Protein AF-A0A6L3X555-F1 (afdb_monomer_lite)

Secondary structure (DSSP, 8-state):
-------EEEEEEES-EEE--S------TT-SS---HHHHHHHHTEEEEEEEEEEEEEE-TTS-EEEEEEEEEEEEE-SSEEEEEEEEEEEETTEEEEEEEEEEEEEEETTEEEEEEEEEEEEEEE-GGGS-HHHHHHH-EEEEEEEEEEEEEEETTEEEEEEEEEEEEEEEEE-SSSEEEEEEEEEEEEEEEETTEEEEEESS--EEETTEE-----EEEEEE--EE--STT-EEPPEEEEEESS--TTTTHHHHHHHHHHS--

Organism: NCBI:txid158836

Structure (mmCIF, N/CA/C/O backbone):
data_AF-A0A6L3X555-F1
#
_entry.id   AF-A0A6L3X555-F1
#
loop_
_atom_site.group_PDB
_atom_site.id
_atom_site.type_symbol
_atom_site.label_atom_id
_atom_site.label_alt_id
_atom_site.label_comp_id
_atom_site.label_asym_id
_atom_site.label_entity_id
_atom_site.label_seq_id
_atom_site.pdbx_PDB_ins_code
_atom_site.Cartn_x
_atom_site.Cartn_y
_atom_site.Cartn_z
_atom_site.occupancy
_atom_site.B_iso_or_equiv
_atom_site.auth_seq_id
_atom_site.auth_comp_id
_atom_site.auth_asym_id
_atom_site.auth_atom_id
_atom_site.pdbx_PDB_model_num
ATOM 1 N N . LEU A 1 1 ? 25.811 16.297 -34.472 1.00 40.88 1 LEU A N 1
ATOM 2 C CA . LEU A 1 1 ? 26.233 14.917 -34.141 1.00 40.88 1 LEU A CA 1
ATOM 3 C C . LEU A 1 1 ? 25.281 14.393 -33.077 1.00 40.88 1 LEU A C 1
ATOM 5 O O . LEU A 1 1 ? 25.299 14.907 -31.969 1.00 40.88 1 LEU A O 1
ATOM 9 N N . LEU A 1 2 ? 24.393 13.463 -33.428 1.00 43.03 2 LEU A N 1
ATOM 10 C CA . LEU A 1 2 ? 23.588 12.742 -32.437 1.00 43.03 2 LEU A CA 1
ATOM 11 C C . LEU A 1 2 ? 24.534 11.800 -31.674 1.00 43.03 2 LEU A C 1
ATOM 13 O O . LEU A 1 2 ? 25.281 11.074 -32.338 1.00 43.03 2 LEU A O 1
ATOM 17 N N . PRO A 1 3 ? 24.566 11.800 -30.331 1.00 49.94 3 PRO A N 1
ATOM 18 C CA . PRO A 1 3 ? 25.380 10.833 -29.614 1.00 49.94 3 PRO A CA 1
ATOM 19 C C . PRO A 1 3 ? 24.832 9.433 -29.912 1.00 49.94 3 PRO A C 1
ATOM 21 O O . PRO A 1 3 ? 23.657 9.155 -29.678 1.00 49.94 3 PRO A O 1
ATOM 24 N N . ARG A 1 4 ? 25.680 8.551 -30.458 1.00 58.59 4 ARG A N 1
ATOM 25 C CA . ARG A 1 4 ? 25.387 7.116 -30.549 1.00 58.59 4 ARG A CA 1
ATOM 26 C C . ARG A 1 4 ? 25.305 6.579 -29.125 1.00 58.59 4 ARG A C 1
ATOM 28 O O . ARG A 1 4 ? 26.327 6.288 -28.512 1.00 58.59 4 ARG A O 1
ATOM 35 N N . ARG A 1 5 ? 24.093 6.503 -28.588 1.00 60.25 5 ARG A N 1
ATOM 36 C CA . ARG A 1 5 ? 23.813 5.845 -27.318 1.00 60.25 5 ARG A CA 1
ATOM 37 C C . ARG A 1 5 ? 23.387 4.415 -27.627 1.00 60.25 5 ARG A C 1
ATOM 39 O O . ARG A 1 5 ? 22.481 4.211 -28.429 1.00 60.25 5 ARG A O 1
ATOM 46 N N . TRP A 1 6 ? 24.081 3.440 -27.051 1.00 66.06 6 TRP A N 1
ATOM 47 C CA . TRP A 1 6 ? 23.686 2.038 -27.147 1.00 66.06 6 TRP A CA 1
ATOM 48 C C . TRP A 1 6 ? 22.354 1.862 -26.415 1.00 66.06 6 TRP A C 1
ATOM 50 O O . TRP A 1 6 ? 22.271 2.180 -25.234 1.00 66.06 6 TRP A O 1
ATOM 60 N N . GLN A 1 7 ? 21.326 1.402 -27.124 1.00 67.56 7 GLN A N 1
ATOM 61 C CA . GLN A 1 7 ? 20.033 1.040 -26.548 1.00 67.56 7 GLN A CA 1
ATOM 62 C C . GLN A 1 7 ? 19.861 -0.465 -26.697 1.00 67.56 7 GLN A C 1
ATOM 64 O O . GLN A 1 7 ? 19.992 -0.992 -27.806 1.00 67.56 7 GLN A O 1
ATOM 69 N N . PHE A 1 8 ? 19.593 -1.149 -25.589 1.00 74.56 8 PHE A N 1
ATOM 70 C CA . PHE A 1 8 ? 19.280 -2.572 -25.616 1.00 74.56 8 PHE A CA 1
ATOM 71 C C . PHE A 1 8 ? 17.768 -2.740 -25.551 1.00 74.56 8 PHE A C 1
ATOM 73 O O . PHE A 1 8 ? 17.085 -2.059 -24.782 1.00 74.56 8 PHE A O 1
ATOM 80 N N . ARG A 1 9 ? 17.260 -3.643 -26.384 1.00 74.31 9 ARG A N 1
ATOM 81 C CA . ARG A 1 9 ? 15.848 -4.004 -26.417 1.00 74.31 9 ARG A CA 1
ATOM 82 C C . ARG A 1 9 ? 15.692 -5.360 -25.756 1.00 74.31 9 ARG A C 1
ATOM 84 O O . ARG A 1 9 ? 16.414 -6.289 -26.109 1.00 74.31 9 ARG A O 1
ATOM 91 N N . ASP A 1 10 ? 14.786 -5.421 -24.793 1.00 83.12 10 ASP A N 1
ATOM 92 C CA . ASP A 1 10 ? 14.309 -6.649 -24.167 1.00 83.12 10 ASP A CA 1
ATOM 93 C C . ASP A 1 10 ? 15.366 -7.513 -23.437 1.00 83.12 10 ASP A C 1
ATOM 95 O O . ASP A 1 10 ? 15.267 -8.740 -23.492 1.00 83.12 10 ASP A O 1
ATOM 99 N N . PRO A 1 11 ? 16.387 -6.960 -22.739 1.00 91.69 11 PRO A N 1
ATOM 100 C CA . PRO A 1 11 ? 17.211 -7.790 -21.872 1.00 91.69 11 PRO A CA 1
ATOM 101 C C . PRO A 1 11 ? 16.377 -8.401 -20.741 1.00 91.69 11 PRO A C 1
ATOM 103 O O . PRO A 1 11 ? 15.579 -7.727 -20.089 1.00 91.69 11 PRO A O 1
ATOM 106 N N . THR A 1 12 ? 16.630 -9.678 -20.466 1.00 93.56 12 THR A N 1
ATOM 107 C CA . THR A 1 12 ? 16.164 -10.347 -19.252 1.00 93.56 12 THR A CA 1
ATOM 108 C C . THR A 1 12 ? 17.331 -10.486 -18.285 1.00 93.56 12 THR A C 1
ATOM 110 O O . THR A 1 12 ? 18.338 -11.121 -18.604 1.00 93.56 12 THR A O 1
ATOM 113 N N . PHE A 1 13 ? 17.190 -9.917 -17.094 1.00 92.81 13 PHE A N 1
ATOM 114 C CA . PHE A 1 13 ? 18.150 -10.052 -16.009 1.00 92.81 13 PHE A CA 1
ATOM 115 C C . PHE A 1 13 ? 17.686 -11.156 -15.065 1.00 92.81 13 PHE A C 1
ATOM 117 O O . PHE A 1 13 ? 16.646 -11.042 -14.418 1.00 92.81 13 PHE A O 1
ATOM 124 N N . TRP A 1 14 ? 18.464 -12.231 -15.006 1.00 94.62 14 TRP A N 1
ATOM 125 C CA . TRP A 1 14 ? 18.261 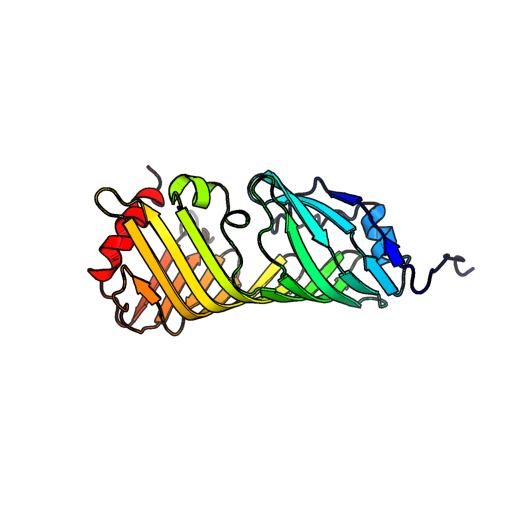-13.338 -14.078 1.00 94.62 14 TRP A CA 1
ATOM 126 C C . TRP A 1 14 ? 19.134 -13.141 -12.845 1.00 94.62 14 TRP A C 1
ATOM 128 O O . TRP A 1 14 ? 20.311 -12.814 -13.000 1.00 94.62 14 TRP A O 1
ATOM 138 N N . GLN A 1 15 ? 18.579 -13.363 -11.649 1.00 92.50 15 GLN A N 1
ATOM 139 C CA . GLN A 1 15 ? 19.341 -13.345 -10.390 1.00 92.50 15 GLN A CA 1
ATOM 140 C C . GLN A 1 15 ? 20.141 -12.052 -10.192 1.00 92.50 15 GLN A C 1
ATOM 142 O O . GLN A 1 15 ? 21.280 -12.044 -9.724 1.00 92.50 15 GLN A O 1
ATOM 147 N N . LEU A 1 16 ? 19.550 -10.928 -10.600 1.00 90.94 16 LEU A N 1
ATOM 148 C CA . LEU A 1 16 ? 20.147 -9.623 -10.386 1.00 90.94 16 LEU A CA 1
ATOM 149 C C . LEU A 1 16 ? 19.974 -9.242 -8.917 1.00 90.94 16 LEU A C 1
ATOM 151 O O . LEU A 1 16 ? 18.846 -9.088 -8.459 1.00 90.94 16 LEU A O 1
ATOM 155 N N . HIS A 1 17 ? 21.081 -9.022 -8.212 1.00 89.38 17 HIS A N 1
ATOM 156 C CA . HIS A 1 17 ? 21.068 -8.502 -6.847 1.00 89.38 17 HIS A CA 1
ATOM 157 C C . HIS A 1 17 ? 21.408 -7.012 -6.862 1.00 89.38 17 HIS A C 1
ATOM 159 O O . HIS A 1 17 ? 22.520 -6.606 -7.213 1.00 89.38 17 HIS A O 1
ATOM 165 N N . LEU A 1 18 ? 20.435 -6.186 -6.492 1.00 84.50 18 LEU A N 1
ATOM 166 C CA . LEU A 1 18 ? 20.587 -4.745 -6.347 1.00 84.50 18 LEU A CA 1
ATOM 167 C C . LEU A 1 18 ? 20.611 -4.387 -4.867 1.00 84.50 18 LEU A C 1
ATOM 169 O O . LEU A 1 18 ? 19.790 -4.863 -4.091 1.00 84.50 18 LEU A O 1
ATOM 173 N N . MET A 1 19 ? 21.521 -3.501 -4.472 1.00 80.69 19 MET A N 1
ATOM 174 C CA . MET A 1 19 ? 21.569 -2.979 -3.109 1.00 80.69 19 MET A CA 1
ATOM 175 C C . MET A 1 19 ? 21.480 -1.460 -3.138 1.00 80.69 19 MET A C 1
ATOM 177 O O . MET A 1 19 ? 22.269 -0.797 -3.812 1.00 80.69 19 MET A O 1
ATOM 181 N N . THR A 1 20 ? 20.544 -0.906 -2.373 1.00 72.44 20 THR A N 1
ATOM 182 C CA . THR A 1 20 ? 20.458 0.527 -2.101 1.00 72.44 20 THR A CA 1
ATOM 183 C C . THR A 1 20 ? 20.600 0.792 -0.607 1.00 72.44 20 THR A C 1
ATOM 185 O O . THR A 1 20 ? 20.034 0.098 0.238 1.00 72.44 20 THR A O 1
ATOM 188 N N . ASN A 1 21 ? 21.393 1.807 -0.273 1.00 67.69 21 ASN A N 1
ATOM 189 C CA . ASN A 1 21 ? 21.537 2.303 1.096 1.00 67.69 21 ASN A CA 1
ATOM 190 C C . ASN A 1 21 ? 20.708 3.570 1.333 1.00 67.69 21 ASN A C 1
ATOM 192 O O . ASN A 1 21 ? 20.734 4.107 2.437 1.00 67.69 21 ASN A O 1
ATOM 196 N N . THR A 1 22 ? 19.984 4.049 0.318 1.00 57.22 22 THR A N 1
ATOM 197 C CA . THR A 1 22 ? 19.101 5.207 0.434 1.00 57.22 22 THR A CA 1
ATOM 198 C C . THR A 1 22 ? 17.784 4.738 1.051 1.00 57.22 22 THR A C 1
ATOM 200 O O . THR A 1 22 ? 17.088 3.937 0.421 1.00 57.22 22 THR A O 1
ATOM 203 N N . PRO A 1 23 ? 17.417 5.189 2.266 1.00 50.97 23 PRO A N 1
ATOM 204 C CA . PRO A 1 23 ? 16.094 4.904 2.796 1.00 50.97 23 PRO A CA 1
ATOM 205 C C . PRO A 1 23 ? 15.043 5.578 1.905 1.00 50.97 23 PRO A C 1
ATOM 207 O O . PRO A 1 23 ? 15.271 6.687 1.417 1.00 50.97 23 PRO A O 1
ATOM 210 N N . LEU A 1 24 ? 13.888 4.937 1.705 1.00 50.38 24 LEU A N 1
ATOM 211 C CA . LEU A 1 24 ? 12.744 5.512 0.981 1.00 50.38 24 LEU A CA 1
ATOM 212 C C . LEU A 1 24 ? 12.122 6.655 1.806 1.00 50.38 24 LEU A C 1
ATOM 214 O O . LEU A 1 24 ? 11.054 6.512 2.389 1.00 50.38 24 LEU A O 1
ATOM 218 N N . ARG A 1 25 ? 12.819 7.786 1.925 1.00 40.91 25 ARG A N 1
ATOM 219 C CA . ARG A 1 25 ? 12.346 8.976 2.635 1.00 40.91 25 ARG A CA 1
ATOM 220 C C . ARG A 1 25 ? 11.570 9.874 1.678 1.00 40.91 25 ARG A C 1
ATOM 222 O O . ARG A 1 25 ? 12.146 10.505 0.802 1.00 40.91 25 ARG A O 1
ATOM 229 N N . SER A 1 26 ? 10.264 9.967 1.897 1.00 42.38 26 SER A N 1
ATOM 230 C CA . SER A 1 26 ? 9.442 11.079 1.419 1.00 42.38 26 SER A CA 1
ATOM 231 C C . SER A 1 26 ? 9.646 12.245 2.389 1.00 42.38 26 SER A C 1
ATOM 233 O O . SER A 1 26 ? 9.123 12.182 3.502 1.00 42.38 26 SER A O 1
ATOM 235 N N . GLY A 1 27 ? 10.400 13.285 2.015 1.00 38.66 27 GLY A N 1
ATOM 236 C CA . GLY A 1 27 ? 10.369 14.514 2.816 1.00 38.66 27 GLY A CA 1
ATOM 237 C C . GLY A 1 27 ? 11.515 15.518 2.741 1.00 38.66 27 GLY A C 1
ATOM 238 O O . GLY A 1 27 ? 11.427 16.481 3.489 1.00 38.66 27 GLY A O 1
ATOM 239 N N . ASP A 1 28 ? 12.540 15.367 1.895 1.00 34.5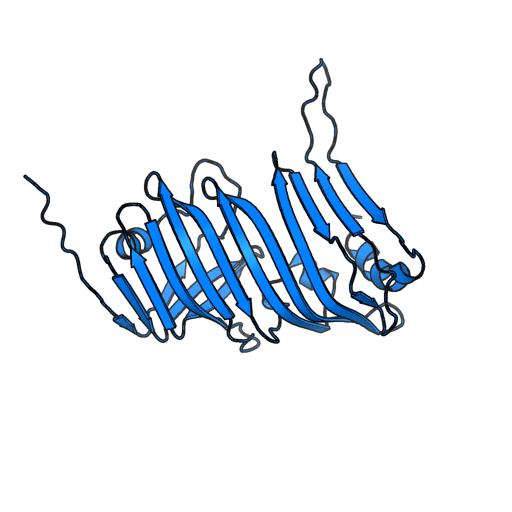3 28 ASP A N 1
ATOM 240 C CA . ASP A 1 28 ? 13.546 16.436 1.743 1.00 34.53 28 ASP A CA 1
ATOM 241 C C . ASP A 1 28 ? 13.579 16.959 0.303 1.00 34.53 28 ASP A C 1
ATOM 243 O O . ASP A 1 28 ? 13.935 16.262 -0.650 1.00 34.53 28 ASP A O 1
ATOM 247 N N . SER A 1 29 ? 13.112 18.194 0.152 1.00 41.88 29 SER A N 1
ATOM 248 C CA . SER A 1 29 ? 12.671 18.832 -1.089 1.00 41.88 29 SER A CA 1
ATOM 249 C C . SER A 1 29 ? 13.801 19.325 -1.999 1.00 41.88 29 SER A C 1
ATOM 251 O O . SER A 1 29 ? 13.638 20.344 -2.660 1.00 41.88 29 SER A O 1
ATOM 253 N N . ASP A 1 30 ? 14.933 18.624 -2.058 1.00 38.50 30 ASP A N 1
ATOM 254 C CA . ASP A 1 30 ? 15.993 18.970 -3.022 1.00 38.50 30 ASP A CA 1
ATOM 255 C C . ASP A 1 30 ? 16.807 17.776 -3.545 1.00 38.50 30 ASP A C 1
ATOM 257 O O . ASP A 1 30 ? 17.741 17.939 -4.330 1.00 38.50 30 ASP A O 1
ATOM 261 N N . ARG A 1 31 ? 16.455 16.544 -3.148 1.00 37.03 31 ARG A N 1
ATOM 262 C CA . ARG A 1 31 ? 17.037 15.313 -3.699 1.00 37.03 31 ARG A CA 1
ATOM 263 C C . ARG A 1 31 ? 15.966 14.233 -3.758 1.00 37.03 31 ARG A C 1
ATOM 265 O O . ARG A 1 31 ? 15.803 13.455 -2.821 1.00 37.03 31 ARG A O 1
ATOM 272 N N . GLY A 1 32 ? 15.224 14.181 -4.867 1.00 41.69 32 GLY A N 1
ATOM 273 C CA . GLY A 1 32 ? 14.473 12.968 -5.204 1.00 41.69 32 GLY A CA 1
ATOM 274 C C . GLY A 1 32 ? 15.409 11.758 -5.210 1.00 41.69 32 GLY A C 1
ATOM 275 O O . GLY A 1 32 ? 16.621 11.953 -5.290 1.00 41.69 32 GLY A O 1
ATOM 276 N N . LEU A 1 33 ? 14.848 10.544 -5.075 1.00 47.50 33 LEU A N 1
ATOM 277 C CA . LEU A 1 33 ? 15.565 9.255 -5.035 1.00 47.50 33 LEU A CA 1
ATOM 278 C C . LEU A 1 33 ? 16.926 9.363 -5.739 1.00 47.50 33 LEU A C 1
ATOM 280 O O . LEU A 1 33 ? 16.937 9.390 -6.967 1.00 47.50 33 LEU A O 1
ATOM 284 N N . GLU A 1 34 ? 18.038 9.505 -4.993 1.00 43.75 34 GLU A N 1
ATOM 285 C CA . GLU A 1 34 ? 19.353 9.692 -5.619 1.00 43.75 34 GLU A CA 1
ATOM 286 C C . GLU A 1 34 ? 19.577 8.518 -6.567 1.00 43.75 34 GLU A C 1
ATOM 288 O O . GLU A 1 34 ? 19.745 7.366 -6.150 1.00 43.75 34 GLU A O 1
ATOM 293 N N . THR A 1 35 ? 19.494 8.808 -7.864 1.00 47.81 35 THR A N 1
ATOM 294 C CA . THR A 1 35 ? 19.633 7.819 -8.913 1.00 47.81 35 THR A CA 1
ATOM 295 C C . THR A 1 35 ? 21.087 7.397 -8.891 1.00 47.81 35 THR A C 1
ATOM 297 O O . THR A 1 35 ? 21.970 8.062 -9.431 1.00 47.81 35 THR A O 1
ATOM 300 N N . SER A 1 36 ? 21.362 6.282 -8.222 1.00 53.44 36 SER A N 1
ATOM 301 C CA . SER A 1 36 ? 22.626 5.581 -8.392 1.00 53.44 36 SER A CA 1
ATOM 302 C C . SER A 1 36 ? 22.907 5.424 -9.897 1.00 53.44 36 SER A C 1
ATOM 304 O O . SER A 1 36 ? 21.979 5.352 -10.708 1.00 53.44 36 SER A O 1
ATOM 306 N N . ARG A 1 37 ? 24.177 5.308 -10.306 1.00 56.62 37 ARG A N 1
ATOM 307 C CA . ARG A 1 37 ? 24.530 5.024 -11.718 1.00 56.62 37 ARG A CA 1
ATOM 308 C C . ARG A 1 37 ? 23.787 3.800 -12.284 1.00 56.62 37 ARG A C 1
ATOM 310 O O . ARG A 1 37 ? 23.631 3.676 -13.494 1.00 56.62 37 ARG A O 1
ATOM 317 N N . ILE A 1 38 ? 23.339 2.910 -11.397 1.00 60.75 38 ILE A N 1
ATOM 318 C CA . ILE A 1 38 ? 22.527 1.733 -11.695 1.00 60.75 38 ILE A CA 1
ATOM 319 C C . ILE A 1 38 ? 21.086 2.136 -12.045 1.00 60.75 38 ILE A C 1
ATOM 321 O O . ILE A 1 38 ? 20.551 1.662 -13.041 1.00 60.75 38 ILE A O 1
ATOM 325 N N . SER A 1 39 ? 20.471 3.060 -11.308 1.00 63.94 39 SER A N 1
ATOM 326 C CA . SER A 1 39 ? 19.138 3.590 -11.624 1.00 63.94 39 SER A CA 1
ATOM 327 C C . SER A 1 39 ? 19.113 4.262 -13.003 1.00 63.94 39 SER A C 1
ATOM 329 O O . SER A 1 39 ? 18.233 3.978 -13.809 1.00 63.94 39 SER A O 1
ATOM 331 N N . ASP A 1 40 ? 20.121 5.079 -13.325 1.00 66.94 40 ASP A N 1
ATOM 332 C CA . ASP A 1 40 ? 20.237 5.710 -14.650 1.00 66.94 40 ASP A CA 1
ATOM 333 C C . ASP A 1 40 ? 20.419 4.692 -15.789 1.00 66.94 40 ASP A C 1
ATOM 335 O O . ASP A 1 40 ? 19.966 4.927 -16.913 1.00 66.94 40 ASP A O 1
ATOM 339 N N . LEU A 1 41 ? 21.069 3.554 -15.517 1.00 69.19 41 LEU A N 1
ATOM 340 C CA . LEU A 1 41 ? 21.186 2.449 -16.468 1.00 69.19 41 LEU A CA 1
ATOM 341 C C . LEU A 1 41 ? 19.799 1.857 -16.763 1.00 69.19 41 LEU A C 1
ATOM 343 O O . LEU A 1 41 ? 19.374 1.864 -17.918 1.00 69.19 41 LEU A O 1
ATOM 347 N N . PHE A 1 42 ? 19.073 1.416 -15.731 1.00 77.06 42 PHE A N 1
ATOM 348 C CA . PHE A 1 42 ? 17.773 0.758 -15.898 1.00 77.06 42 PHE A CA 1
ATOM 349 C C . PHE A 1 42 ? 16.682 1.679 -16.442 1.00 77.06 42 PHE A C 1
ATOM 351 O O . PHE A 1 42 ? 15.850 1.234 -17.226 1.00 77.06 42 PHE A O 1
ATOM 358 N N . LEU A 1 43 ? 16.693 2.961 -16.076 1.00 71.50 43 LEU A N 1
ATOM 359 C CA . LEU A 1 43 ? 15.665 3.909 -16.509 1.00 71.50 43 LEU A CA 1
ATOM 360 C C . LEU A 1 43 ? 15.909 4.471 -17.911 1.00 71.50 43 LEU A C 1
ATOM 362 O O . LEU A 1 43 ? 14.953 4.848 -18.584 1.00 71.50 43 LEU A O 1
ATOM 366 N N . ARG A 1 44 ? 17.171 4.560 -18.358 1.00 74.44 44 ARG A N 1
ATOM 367 C CA . ARG A 1 44 ? 17.509 5.326 -19.570 1.00 74.44 44 ARG A CA 1
ATOM 368 C C . ARG A 1 44 ? 18.237 4.546 -20.666 1.00 74.44 44 ARG A C 1
ATOM 370 O O . ARG A 1 44 ? 18.385 5.089 -21.760 1.00 74.44 44 ARG A O 1
ATOM 377 N N . GLN A 1 45 ? 18.776 3.355 -20.393 1.00 79.38 45 GLN A N 1
ATOM 378 C CA . GLN A 1 45 ? 19.522 2.562 -21.393 1.00 79.38 45 GLN A CA 1
ATOM 379 C C . GLN A 1 45 ? 18.719 1.384 -21.957 1.00 79.38 45 GLN A C 1
ATOM 381 O O . GLN A 1 45 ? 19.066 0.863 -23.020 1.00 79.38 45 GLN A O 1
ATOM 386 N N . PHE A 1 46 ? 17.658 0.976 -21.262 1.00 84.31 46 PHE A N 1
ATOM 387 C CA . PHE A 1 46 ? 16.773 -0.109 -21.673 1.00 84.31 46 PHE A CA 1
ATOM 388 C C . PHE A 1 46 ? 15.399 0.459 -21.992 1.00 84.31 46 PHE A C 1
ATOM 390 O O . PHE A 1 46 ? 14.809 1.106 -21.139 1.00 84.31 46 PHE A O 1
ATOM 397 N N . ASP A 1 47 ? 14.876 0.221 -23.192 1.00 87.56 47 ASP A N 1
ATOM 398 C CA . ASP A 1 47 ? 13.504 0.639 -23.528 1.00 87.56 47 ASP A CA 1
ATOM 399 C C . ASP A 1 47 ? 12.479 -0.287 -22.849 1.00 87.56 47 ASP A C 1
ATOM 401 O O . ASP A 1 47 ? 11.412 0.133 -22.420 1.00 87.56 47 ASP A O 1
ATOM 405 N N . HIS A 1 48 ? 12.822 -1.561 -22.715 1.00 92.00 48 HIS A N 1
ATOM 406 C CA . HIS A 1 48 ? 12.030 -2.590 -22.057 1.00 92.00 48 HIS A CA 1
ATOM 407 C C . HIS A 1 48 ? 12.991 -3.619 -21.471 1.00 92.00 48 HIS A C 1
ATOM 409 O O . HIS A 1 48 ? 14.009 -3.897 -22.101 1.00 92.00 48 HIS A O 1
ATOM 415 N N . PHE A 1 49 ? 12.706 -4.153 -20.287 1.00 93.00 49 PHE A N 1
ATOM 416 C CA . PHE A 1 49 ? 13.494 -5.226 -19.686 1.00 93.00 49 PHE A CA 1
ATOM 417 C C . PHE A 1 49 ? 12.657 -6.073 -18.733 1.00 93.00 49 PHE A C 1
ATOM 419 O O . PHE A 1 49 ? 11.683 -5.602 -18.148 1.00 93.00 49 PHE A O 1
ATOM 426 N N . ASP A 1 50 ? 13.102 -7.308 -18.533 1.00 94.50 50 ASP A N 1
ATOM 427 C CA . ASP A 1 50 ? 12.523 -8.230 -17.564 1.00 94.50 50 ASP A CA 1
ATOM 428 C C . ASP A 1 50 ? 13.512 -8.509 -16.432 1.00 94.50 50 ASP A C 1
ATOM 430 O O . ASP A 1 50 ? 14.710 -8.683 -16.659 1.00 94.50 50 ASP A O 1
ATOM 434 N N . LEU A 1 51 ? 13.000 -8.604 -15.210 1.00 94.25 51 LEU A N 1
ATOM 435 C CA . LEU A 1 51 ? 13.693 -9.145 -14.047 1.00 94.25 51 LEU A CA 1
ATOM 436 C C . LEU A 1 51 ? 13.093 -10.510 -13.719 1.00 94.25 51 LEU A C 1
ATOM 438 O O . LEU A 1 51 ? 11.869 -10.657 -13.658 1.00 94.25 51 LEU A O 1
ATOM 442 N N . ARG A 1 52 ? 13.952 -11.504 -13.508 1.00 95.19 52 ARG A N 1
ATOM 443 C CA . ARG A 1 52 ? 13.575 -12.868 -13.126 1.00 95.19 52 ARG A CA 1
ATOM 444 C C . ARG A 1 52 ? 14.420 -13.321 -11.952 1.00 95.19 52 ARG A C 1
ATOM 446 O O . ARG A 1 52 ? 15.635 -13.107 -11.969 1.00 95.19 52 ARG A O 1
ATOM 453 N N . ASP A 1 53 ? 13.779 -13.903 -10.944 1.00 92.25 53 ASP A N 1
ATOM 454 C CA . ASP A 1 53 ? 14.431 -14.402 -9.724 1.00 92.25 53 ASP A CA 1
ATOM 455 C C . ASP A 1 53 ? 15.460 -13.411 -9.153 1.00 92.25 53 ASP A C 1
ATOM 457 O O . ASP A 1 53 ? 16.555 -13.786 -8.748 1.00 92.25 53 ASP A O 1
ATOM 461 N N . SER A 1 54 ? 15.136 -12.120 -9.227 1.00 92.19 54 SER A N 1
ATOM 462 C CA . SER A 1 54 ? 16.017 -11.010 -8.861 1.00 92.19 54 SER A CA 1
ATOM 463 C C . SER A 1 54 ? 15.714 -10.535 -7.446 1.00 92.19 54 SER A C 1
ATOM 465 O O . SER A 1 54 ? 14.699 -10.905 -6.859 1.00 92.19 54 SER A O 1
ATOM 467 N N . GLU A 1 55 ? 16.566 -9.682 -6.897 1.00 90.69 55 GLU A N 1
ATOM 468 C CA . GLU A 1 55 ? 16.434 -9.212 -5.526 1.00 90.69 55 GLU A CA 1
ATOM 469 C C . GLU A 1 55 ? 16.865 -7.752 -5.388 1.00 90.69 55 GLU A C 1
ATOM 471 O O . GLU A 1 55 ? 17.863 -7.316 -5.967 1.00 90.69 55 GLU A O 1
ATOM 476 N N . VAL A 1 56 ? 16.115 -6.992 -4.593 1.00 86.56 56 VAL A N 1
ATOM 477 C CA . VAL A 1 56 ? 16.462 -5.622 -4.214 1.00 86.56 56 VAL A CA 1
ATOM 478 C C . VAL A 1 56 ? 16.562 -5.532 -2.699 1.00 86.56 56 VAL A C 1
ATOM 480 O O . VAL A 1 56 ? 15.566 -5.649 -1.991 1.00 86.56 56 VAL A O 1
ATOM 483 N N . SER A 1 57 ? 17.759 -5.251 -2.203 1.00 83.50 57 SER A N 1
ATOM 484 C CA . SER A 1 57 ? 18.025 -5.003 -0.792 1.00 83.50 57 SER A CA 1
ATOM 485 C C . SER A 1 57 ? 18.010 -3.499 -0.510 1.00 83.50 57 SER A C 1
ATOM 487 O O . SER A 1 57 ? 18.729 -2.732 -1.158 1.00 83.50 57 SER A O 1
ATOM 489 N N . PHE A 1 58 ? 17.198 -3.053 0.446 1.00 77.50 58 PHE A N 1
ATOM 490 C CA . PHE A 1 58 ? 17.024 -1.636 0.782 1.00 77.50 58 PHE A CA 1
ATOM 491 C C . PHE A 1 58 ? 16.925 -1.412 2.293 1.00 77.50 58 PHE A C 1
ATOM 493 O O . PHE A 1 58 ? 16.697 -2.340 3.069 1.00 77.50 58 PHE A O 1
ATOM 500 N N . ILE A 1 59 ? 17.128 -0.166 2.725 1.00 70.06 59 ILE A N 1
ATOM 501 C CA . ILE A 1 59 ? 16.875 0.244 4.109 1.00 70.06 59 ILE A CA 1
ATOM 502 C C . ILE A 1 59 ? 15.418 0.697 4.221 1.00 70.06 59 ILE A C 1
ATOM 504 O O . ILE A 1 59 ? 14.987 1.632 3.545 1.00 70.06 59 ILE A O 1
ATOM 508 N N . THR A 1 60 ? 14.656 0.011 5.065 1.00 65.62 60 THR A N 1
ATOM 509 C CA . THR A 1 60 ? 13.256 0.338 5.375 1.00 65.62 60 THR A CA 1
ATOM 510 C C . THR A 1 60 ? 13.143 1.659 6.146 1.00 65.62 60 THR A C 1
ATOM 512 O O . THR A 1 60 ? 14.133 2.192 6.649 1.00 65.62 60 THR A O 1
ATOM 515 N N . LEU A 1 61 ? 11.922 2.194 6.290 1.00 55.44 61 LEU A N 1
ATOM 516 C CA . LEU A 1 61 ? 11.667 3.384 7.121 1.00 55.44 61 LEU A CA 1
ATOM 517 C C . LEU A 1 61 ? 12.057 3.186 8.594 1.00 55.44 61 LEU A C 1
ATOM 519 O O . LEU A 1 61 ? 12.326 4.165 9.284 1.00 55.44 61 LEU A O 1
ATOM 523 N N . SER A 1 62 ? 12.112 1.937 9.063 1.00 59.03 62 SER A N 1
ATOM 524 C CA . SER A 1 62 ? 12.603 1.580 10.395 1.00 59.03 62 SER A CA 1
ATOM 525 C C . SER A 1 62 ? 14.127 1.457 10.487 1.00 59.03 62 SER A C 1
ATOM 527 O O . SER A 1 62 ? 14.646 1.133 11.543 1.00 59.03 62 SER A O 1
ATOM 529 N N . GLY A 1 63 ? 14.878 1.674 9.404 1.00 65.12 63 GLY A N 1
ATOM 530 C CA . GLY A 1 63 ? 16.339 1.542 9.410 1.00 65.12 63 GLY A CA 1
ATOM 531 C C . GLY A 1 63 ? 16.849 0.100 9.302 1.00 65.12 63 GLY A C 1
ATOM 532 O O . GLY A 1 63 ? 18.053 -0.109 9.156 1.00 65.12 63 GLY A O 1
ATOM 533 N N . GLN A 1 64 ? 15.960 -0.897 9.304 1.00 69.06 64 GLN A N 1
ATOM 534 C CA . GLN A 1 64 ? 16.326 -2.295 9.091 1.00 69.06 64 GLN A CA 1
ATOM 535 C C . GLN A 1 64 ? 16.554 -2.583 7.606 1.00 69.06 64 GLN A C 1
ATOM 537 O O . GLN A 1 64 ? 15.868 -2.036 6.735 1.00 69.06 64 GLN A O 1
ATOM 542 N N . ARG A 1 65 ? 17.508 -3.474 7.319 1.00 76.88 65 ARG A N 1
ATOM 543 C CA . ARG A 1 65 ? 17.708 -4.018 5.974 1.00 76.88 65 ARG A CA 1
ATOM 544 C C . ARG A 1 65 ? 16.548 -4.954 5.643 1.00 76.88 65 ARG A C 1
ATOM 546 O O . ARG A 1 65 ? 16.262 -5.857 6.423 1.00 76.88 65 ARG A O 1
ATOM 553 N N . ALA A 1 66 ? 15.923 -4.747 4.492 1.00 75.50 66 ALA A N 1
ATOM 554 C CA . ALA A 1 66 ? 14.926 -5.652 3.947 1.00 75.50 66 ALA A CA 1
ATOM 555 C C . ALA A 1 66 ? 15.295 -6.068 2.526 1.00 75.50 66 ALA A C 1
ATOM 557 O O . ALA A 1 66 ? 15.917 -5.301 1.788 1.00 75.50 66 ALA A O 1
ATOM 558 N N . GLU A 1 67 ? 14.888 -7.278 2.161 1.00 83.12 67 GLU A N 1
ATOM 559 C CA . GLU A 1 67 ? 15.148 -7.886 0.863 1.00 83.12 67 GLU A CA 1
ATOM 560 C C . GLU A 1 67 ? 13.823 -8.121 0.139 1.00 83.12 67 GLU A C 1
ATOM 562 O O . GLU A 1 67 ? 12.952 -8.873 0.583 1.00 83.12 67 GLU A O 1
ATOM 567 N N . LEU A 1 68 ? 13.651 -7.441 -0.989 1.00 85.19 68 LEU A N 1
ATOM 568 C CA . LEU A 1 68 ? 12.522 -7.633 -1.881 1.00 85.19 68 LEU A CA 1
ATOM 569 C C . LEU A 1 68 ? 12.924 -8.623 -2.968 1.00 85.19 68 LEU A C 1
ATOM 571 O O . LEU A 1 68 ? 13.638 -8.267 -3.906 1.00 85.19 68 LEU A O 1
ATOM 575 N N . ALA A 1 69 ? 12.437 -9.851 -2.861 1.00 89.06 69 ALA A N 1
ATOM 576 C CA . ALA A 1 69 ? 12.516 -10.815 -3.940 1.00 89.06 69 ALA A CA 1
ATOM 577 C C . ALA A 1 69 ? 11.562 -10.403 -5.069 1.00 89.06 69 ALA A C 1
ATOM 579 O O . ALA A 1 69 ? 10.412 -10.022 -4.844 1.00 89.06 69 ALA A O 1
ATOM 580 N N . ILE A 1 70 ? 12.041 -10.517 -6.300 1.00 92.00 70 ILE A N 1
ATOM 581 C CA . ILE A 1 70 ? 11.326 -10.201 -7.531 1.00 92.00 70 ILE A CA 1
ATOM 582 C C . ILE A 1 70 ? 11.314 -11.474 -8.383 1.00 92.00 70 ILE A C 1
ATOM 584 O O . ILE A 1 70 ? 12.205 -11.662 -9.218 1.00 92.00 70 ILE A O 1
ATOM 588 N N . PRO A 1 71 ? 10.326 -12.371 -8.186 1.00 92.00 71 PRO A N 1
ATOM 589 C CA . PRO A 1 71 ? 10.194 -13.573 -9.008 1.00 92.00 71 PRO A CA 1
ATOM 590 C C . PRO A 1 71 ? 10.073 -13.235 -10.497 1.00 92.00 71 PRO A C 1
ATOM 592 O O . PRO A 1 71 ? 10.734 -13.829 -11.349 1.00 92.00 71 PRO A O 1
ATOM 595 N N . GLN A 1 72 ? 9.244 -12.238 -10.812 1.00 95.00 72 GLN A N 1
ATOM 596 C CA . GLN A 1 72 ? 9.063 -11.750 -12.169 1.00 95.00 72 GLN A CA 1
ATOM 597 C C . GLN A 1 72 ? 8.599 -10.300 -12.151 1.00 95.00 72 GLN A C 1
ATOM 599 O O . GLN A 1 72 ? 7.586 -9.984 -11.533 1.00 95.00 72 GLN A O 1
ATOM 604 N N . LEU A 1 73 ? 9.276 -9.440 -12.903 1.00 95.94 73 LEU A N 1
ATOM 605 C CA . LEU A 1 73 ? 8.824 -8.079 -13.155 1.00 95.94 73 LEU A CA 1
ATOM 606 C C . LEU A 1 73 ? 9.191 -7.668 -14.571 1.00 95.94 73 LEU A C 1
ATOM 608 O O . LEU A 1 73 ? 10.328 -7.847 -14.994 1.00 95.94 73 LEU A O 1
ATOM 612 N N . THR A 1 74 ? 8.231 -7.092 -15.277 1.00 95.88 74 THR A N 1
ATOM 613 C CA . THR A 1 74 ? 8.429 -6.512 -16.599 1.00 95.88 74 THR A CA 1
ATOM 614 C C . THR A 1 74 ? 8.394 -5.004 -16.474 1.00 95.88 74 THR A C 1
ATOM 616 O O . THR A 1 74 ? 7.489 -4.445 -15.851 1.00 95.88 74 THR A O 1
ATOM 619 N N . TRP A 1 75 ? 9.373 -4.341 -17.075 1.00 94.38 75 TRP A N 1
ATOM 620 C CA . TRP A 1 75 ? 9.519 -2.898 -17.049 1.00 94.38 75 TRP A CA 1
ATOM 621 C C . TRP A 1 75 ? 9.567 -2.337 -18.468 1.00 94.38 75 TRP A C 1
ATOM 623 O O . TRP A 1 75 ? 10.250 -2.859 -19.345 1.00 94.38 75 TRP A O 1
ATOM 633 N N . LEU A 1 76 ? 8.863 -1.231 -18.688 1.00 93.25 76 LEU A N 1
ATOM 634 C CA . LEU A 1 76 ? 8.740 -0.543 -19.963 1.00 93.25 76 LEU A CA 1
ATOM 635 C C . LEU A 1 76 ? 9.015 0.953 -19.785 1.00 93.25 76 LEU A C 1
ATOM 637 O O . LEU A 1 76 ? 8.220 1.684 -19.187 1.00 93.25 76 LEU A O 1
ATOM 641 N N . ASN A 1 77 ? 10.124 1.407 -20.357 1.00 89.69 77 ASN A N 1
ATOM 642 C CA . ASN A 1 77 ? 10.544 2.798 -20.420 1.00 89.69 77 ASN A CA 1
ATOM 643 C C . ASN A 1 77 ? 10.062 3.454 -21.720 1.00 89.69 77 ASN A C 1
ATOM 645 O O . ASN A 1 77 ? 10.355 3.018 -22.830 1.00 89.69 77 ASN A O 1
ATOM 649 N N . GLY A 1 78 ? 9.318 4.543 -21.575 1.00 87.69 78 GLY A N 1
ATOM 650 C CA . GLY A 1 78 ? 9.077 5.536 -22.613 1.00 87.69 78 GLY A CA 1
ATOM 651 C C . GLY A 1 78 ? 10.014 6.734 -22.454 1.00 87.69 78 GLY A C 1
ATOM 652 O O . GLY A 1 78 ? 10.974 6.699 -21.692 1.00 87.69 78 GLY A O 1
ATOM 653 N N . LYS A 1 79 ? 9.716 7.825 -23.168 1.00 84.88 79 LYS A N 1
ATOM 654 C CA . LYS A 1 79 ? 10.510 9.063 -23.099 1.00 84.88 79 LYS A CA 1
ATOM 655 C C . LYS A 1 79 ? 10.481 9.703 -21.704 1.00 84.88 79 LYS A C 1
ATOM 657 O O . LYS A 1 79 ? 11.515 10.145 -21.223 1.00 84.88 79 LYS A O 1
ATOM 662 N N . ASP A 1 80 ? 9.291 9.787 -21.128 1.00 87.75 80 ASP A N 1
ATOM 663 C CA . ASP A 1 80 ? 8.957 10.456 -19.865 1.00 87.75 80 ASP A CA 1
ATOM 664 C C . ASP A 1 80 ? 7.959 9.628 -19.039 1.00 87.75 80 ASP A C 1
ATOM 666 O O . ASP A 1 80 ? 7.385 10.119 -18.074 1.00 87.75 80 ASP A O 1
ATOM 670 N N . ARG A 1 81 ? 7.688 8.383 -19.448 1.00 92.00 81 ARG A N 1
ATOM 671 C CA . ARG A 1 81 ? 6.686 7.500 -18.844 1.00 92.00 81 ARG A CA 1
ATOM 672 C C . ARG A 1 81 ? 7.275 6.117 -18.647 1.00 92.00 81 ARG A C 1
ATOM 674 O O . ARG A 1 81 ? 7.707 5.491 -19.606 1.00 92.00 81 ARG A O 1
ATOM 681 N N . HIS A 1 82 ? 7.202 5.615 -17.432 1.00 91.25 82 HIS A N 1
ATOM 682 C CA . HIS A 1 82 ? 7.803 4.372 -16.989 1.00 91.25 82 HIS A CA 1
ATOM 683 C C . HIS A 1 82 ? 6.713 3.501 -16.386 1.00 91.25 82 HIS A C 1
ATOM 685 O O . HIS A 1 82 ? 5.984 3.920 -15.488 1.00 91.25 82 HIS A O 1
ATOM 691 N N . ARG A 1 83 ? 6.574 2.288 -16.909 1.00 94.75 83 ARG A N 1
ATOM 692 C CA . ARG A 1 83 ? 5.567 1.334 -16.456 1.00 94.75 83 ARG A CA 1
ATOM 693 C C . ARG A 1 83 ? 6.240 0.056 -16.022 1.00 94.75 83 ARG A C 1
ATOM 695 O O . ARG A 1 83 ? 7.184 -0.379 -16.668 1.00 94.75 83 ARG A O 1
ATOM 702 N N . ALA A 1 84 ? 5.718 -0.559 -14.978 1.00 94.75 84 ALA A N 1
ATOM 703 C CA . ALA A 1 84 ? 6.098 -1.912 -14.625 1.00 94.75 84 ALA A CA 1
ATOM 704 C C . ALA A 1 84 ? 4.911 -2.691 -14.093 1.00 94.75 84 ALA A C 1
ATOM 706 O O . ALA A 1 84 ? 3.973 -2.123 -13.533 1.00 94.75 84 ALA A O 1
ATOM 707 N N . GLU A 1 85 ? 4.977 -3.998 -14.286 1.00 97.44 85 GLU A N 1
ATOM 708 C CA . GLU A 1 85 ? 4.017 -4.965 -13.787 1.00 97.44 85 GLU A CA 1
ATOM 709 C C . GLU A 1 85 ? 4.765 -6.229 -13.385 1.00 97.44 85 GLU A C 1
ATOM 711 O O . GLU A 1 85 ? 5.671 -6.678 -14.089 1.00 97.44 85 GLU A O 1
ATOM 716 N N . GLY A 1 86 ? 4.405 -6.806 -12.245 1.00 95.31 86 GLY A N 1
ATOM 717 C CA . GLY A 1 86 ? 5.070 -8.008 -11.785 1.00 95.31 86 GLY A CA 1
ATOM 718 C C . GLY A 1 86 ? 4.606 -8.496 -10.432 1.00 95.31 86 GLY A C 1
ATOM 719 O O . GLY A 1 86 ? 3.601 -8.051 -9.877 1.00 95.31 86 GLY A O 1
ATOM 720 N N . GLN A 1 87 ? 5.386 -9.429 -9.914 1.00 92.75 87 GLN A N 1
ATOM 721 C CA . GLN A 1 87 ? 5.250 -10.010 -8.597 1.00 92.75 87 GLN A CA 1
ATOM 722 C C . GLN A 1 87 ? 6.479 -9.663 -7.771 1.00 92.75 87 GLN A C 1
ATOM 724 O O . GLN A 1 87 ? 7.608 -9.689 -8.265 1.00 92.75 87 GLN A O 1
ATOM 729 N N . VAL A 1 88 ? 6.248 -9.377 -6.500 1.00 88.56 88 VAL A N 1
ATOM 730 C CA . VAL A 1 88 ? 7.292 -9.151 -5.509 1.00 88.56 88 VAL A CA 1
ATOM 731 C C . VAL A 1 88 ? 6.948 -9.917 -4.239 1.00 88.56 88 VAL A C 1
ATOM 733 O O . VAL A 1 88 ? 5.782 -10.165 -3.947 1.00 88.56 88 VAL A O 1
ATOM 736 N N . ASN A 1 89 ? 7.952 -10.307 -3.474 1.00 82.00 89 ASN A N 1
ATOM 737 C CA . ASN A 1 89 ? 7.784 -10.948 -2.178 1.00 82.00 89 ASN A CA 1
ATOM 738 C C . ASN A 1 89 ? 8.822 -10.352 -1.236 1.00 82.00 89 ASN A C 1
ATOM 740 O O . ASN A 1 89 ? 9.982 -10.203 -1.614 1.00 82.00 89 ASN A O 1
ATOM 744 N N . LEU A 1 90 ? 8.420 -9.998 -0.023 1.00 72.75 90 LEU A N 1
ATOM 745 C CA . LEU A 1 90 ? 9.394 -9.620 0.988 1.00 72.75 90 LEU A CA 1
ATOM 746 C C . LEU A 1 90 ? 9.904 -10.881 1.655 1.00 72.75 90 LEU A C 1
ATOM 748 O O . LEU A 1 90 ? 9.157 -11.602 2.321 1.00 72.75 90 LEU A O 1
ATOM 752 N N . SER A 1 91 ? 11.191 -11.114 1.471 1.00 61.56 91 SER A N 1
ATOM 753 C CA . SER A 1 91 ? 11.931 -12.094 2.237 1.00 61.56 91 SER A CA 1
ATOM 754 C C . SER A 1 91 ? 12.494 -11.359 3.449 1.00 61.56 91 SER A C 1
ATOM 756 O O . SER A 1 91 ? 13.228 -10.382 3.313 1.00 61.56 91 SER A O 1
ATOM 758 N N . SER A 1 92 ? 12.117 -11.783 4.652 1.00 57.06 92 SER A N 1
ATOM 759 C CA . SER A 1 92 ? 12.837 -11.394 5.865 1.00 57.06 92 SER A CA 1
ATOM 760 C C . SER A 1 92 ? 13.598 -12.601 6.396 1.00 57.06 92 SER A C 1
ATOM 762 O O . SER A 1 92 ? 13.296 -13.746 6.055 1.00 57.06 92 SER A O 1
ATOM 764 N N . LEU A 1 93 ? 14.524 -12.350 7.322 1.00 42.38 93 LEU A N 1
ATOM 765 C CA . LEU A 1 93 ? 15.226 -13.379 8.094 1.00 42.38 93 LEU A CA 1
ATOM 766 C C . LEU A 1 93 ? 14.260 -14.380 8.764 1.00 42.38 93 LEU A C 1
ATOM 768 O O . LEU A 1 93 ? 14.651 -15.505 9.060 1.00 42.38 93 LEU A O 1
ATOM 772 N N . ASN A 1 94 ? 12.995 -13.986 8.966 1.00 47.12 94 ASN A N 1
ATOM 773 C CA . ASN A 1 94 ? 11.961 -14.768 9.643 1.00 47.12 94 ASN A CA 1
ATOM 774 C C . ASN A 1 94 ? 10.973 -15.494 8.702 1.00 47.12 94 ASN A C 1
ATOM 776 O O . ASN A 1 94 ? 10.004 -16.073 9.195 1.00 47.12 94 ASN A O 1
ATOM 780 N N . GLY A 1 95 ? 11.187 -15.488 7.379 1.00 54.41 95 GLY A N 1
ATOM 781 C CA . GLY A 1 95 ? 10.400 -16.281 6.423 1.00 54.41 95 GLY A CA 1
ATOM 782 C C . GLY A 1 95 ? 9.897 -15.522 5.191 1.00 54.41 95 GLY A C 1
ATOM 783 O O . GLY A 1 95 ? 10.215 -14.356 4.966 1.00 54.41 95 GLY A O 1
ATOM 784 N N . GLN A 1 96 ? 9.111 -16.224 4.368 1.00 58.50 96 GLN A N 1
ATOM 785 C CA . GLN A 1 96 ? 8.410 -15.651 3.215 1.00 58.50 96 GLN A CA 1
ATOM 786 C C . GLN A 1 96 ? 7.094 -15.017 3.679 1.00 58.50 96 GLN A C 1
ATOM 788 O O . GLN A 1 96 ? 6.276 -15.687 4.310 1.00 58.50 96 GLN A O 1
ATOM 793 N N . HIS A 1 97 ? 6.876 -13.745 3.345 1.00 69.38 97 HIS A N 1
ATOM 794 C CA . HIS A 1 97 ? 5.720 -12.978 3.831 1.00 69.38 97 HIS A CA 1
ATOM 795 C C . HIS A 1 97 ? 4.543 -12.915 2.846 1.00 69.38 97 HIS A C 1
ATOM 797 O O . HIS A 1 97 ? 3.512 -12.323 3.159 1.00 69.38 97 HIS A O 1
ATOM 803 N N . GLY A 1 98 ? 4.676 -13.608 1.712 1.00 73.00 98 GLY A N 1
ATOM 804 C CA . GLY A 1 98 ? 3.645 -13.811 0.698 1.00 73.00 98 GLY A CA 1
ATOM 805 C C . GLY A 1 98 ? 3.890 -12.987 -0.567 1.00 73.00 98 GLY A C 1
ATOM 806 O O . GLY A 1 98 ? 4.575 -11.965 -0.554 1.00 73.00 98 GLY A O 1
ATOM 807 N N . VAL A 1 99 ? 3.366 -13.477 -1.692 1.00 82.88 99 VAL A N 1
ATOM 808 C CA . VAL A 1 99 ? 3.554 -12.847 -3.004 1.00 82.88 99 VAL A CA 1
ATOM 809 C C . VAL A 1 99 ? 2.552 -11.712 -3.180 1.00 82.88 99 VAL A C 1
ATOM 811 O O . VAL A 1 99 ? 1.354 -11.882 -2.964 1.00 82.88 99 VAL A O 1
ATOM 814 N N . MET A 1 100 ? 3.048 -10.565 -3.624 1.00 89.31 100 MET A N 1
ATOM 815 C CA . MET A 1 100 ? 2.264 -9.380 -3.932 1.00 89.31 100 MET A CA 1
ATOM 816 C C . MET A 1 100 ? 2.368 -9.075 -5.421 1.00 89.31 100 MET A C 1
ATOM 818 O O . MET A 1 100 ? 3.445 -9.151 -6.010 1.00 89.31 100 MET A O 1
ATOM 822 N N . GLN A 1 101 ? 1.252 -8.698 -6.026 1.00 94.31 101 GLN A N 1
ATOM 823 C CA . GLN A 1 101 ? 1.214 -8.168 -7.381 1.00 94.31 101 GLN A CA 1
ATOM 824 C C . GLN A 1 101 ? 1.415 -6.659 -7.325 1.00 94.31 101 GLN A C 1
ATOM 826 O O . GLN A 1 101 ? 0.803 -5.981 -6.501 1.00 94.31 101 GLN A O 1
ATOM 831 N N . VAL A 1 102 ? 2.255 -6.133 -8.210 1.00 94.50 102 VAL A N 1
ATOM 832 C CA . VAL A 1 102 ? 2.536 -4.702 -8.306 1.00 94.50 102 VAL A CA 1
ATOM 833 C C . VAL A 1 102 ? 2.347 -4.225 -9.736 1.00 94.50 102 VAL A C 1
ATOM 835 O O . VAL A 1 102 ? 2.726 -4.900 -10.695 1.00 94.50 102 VAL A O 1
ATOM 838 N N . ARG A 1 103 ? 1.771 -3.034 -9.875 1.00 97.00 103 ARG A N 1
ATOM 839 C CA . ARG A 1 103 ? 1.728 -2.274 -11.122 1.00 97.00 103 ARG A CA 1
ATOM 840 C C . ARG A 1 103 ? 2.115 -0.840 -10.840 1.00 97.00 103 ARG A C 1
ATOM 842 O O . ARG A 1 103 ? 1.732 -0.272 -9.824 1.00 97.00 103 ARG A O 1
ATOM 849 N N . MET A 1 104 ? 2.828 -0.226 -11.762 1.00 95.00 104 MET A N 1
ATOM 850 C CA . MET A 1 104 ? 3.176 1.183 -11.674 1.00 95.00 104 MET A CA 1
ATOM 851 C C . MET A 1 104 ? 3.092 1.842 -13.043 1.00 95.00 104 MET A C 1
ATOM 853 O O . MET A 1 104 ? 3.393 1.234 -14.070 1.00 95.00 104 MET A O 1
ATOM 857 N N . ASP A 1 105 ? 2.676 3.100 -13.032 1.00 95.62 105 ASP A N 1
ATOM 858 C CA . ASP A 1 105 ? 2.662 3.995 -14.179 1.00 95.62 105 ASP A CA 1
ATOM 859 C C . ASP A 1 105 ? 3.102 5.368 -13.684 1.00 95.62 105 ASP A C 1
ATOM 861 O O . ASP A 1 105 ? 2.322 6.122 -13.092 1.00 95.62 105 ASP A O 1
ATOM 865 N N . LEU A 1 106 ? 4.393 5.627 -13.852 1.00 92.12 106 LEU A N 1
ATOM 866 C CA . LEU A 1 106 ? 5.087 6.799 -13.349 1.00 92.12 106 LEU A CA 1
ATOM 867 C C . LEU A 1 106 ? 5.593 7.635 -14.514 1.00 92.12 106 LEU A C 1
ATOM 869 O O . LEU A 1 106 ? 5.844 7.134 -15.607 1.00 92.12 106 LEU A O 1
ATOM 873 N N . ARG A 1 107 ? 5.755 8.924 -14.271 1.00 89.88 107 ARG A N 1
ATOM 874 C CA . ARG A 1 107 ? 6.378 9.872 -15.174 1.00 89.88 107 ARG A CA 1
ATOM 875 C C . ARG A 1 107 ? 7.666 10.393 -14.573 1.00 89.88 107 ARG A C 1
ATOM 877 O O . ARG A 1 107 ? 7.817 10.427 -13.351 1.00 89.88 107 ARG A O 1
ATOM 884 N N . ASP A 1 108 ? 8.575 10.736 -15.467 1.00 81.00 108 ASP A N 1
ATOM 885 C CA . ASP A 1 108 ? 9.847 11.363 -15.156 1.00 81.00 108 ASP A CA 1
ATOM 886 C C . ASP A 1 108 ? 9.787 12.842 -15.551 1.00 81.00 108 ASP A C 1
ATOM 888 O O . ASP A 1 108 ? 9.664 13.154 -16.739 1.00 81.00 108 ASP A O 1
ATOM 892 N N . ASP A 1 109 ? 9.937 13.734 -14.566 1.00 74.62 109 ASP A N 1
ATOM 893 C CA . ASP A 1 109 ? 10.405 15.094 -14.822 1.00 74.62 109 ASP A CA 1
ATOM 894 C C . ASP A 1 109 ? 11.805 15.288 -14.223 1.00 74.62 109 ASP A C 1
ATOM 896 O O . ASP A 1 109 ? 12.044 15.063 -13.035 1.00 74.62 109 ASP A O 1
ATOM 900 N N . ASN A 1 110 ? 12.728 15.797 -15.044 1.00 65.31 110 ASN A N 1
ATOM 901 C CA . ASN A 1 110 ? 14.112 16.122 -14.673 1.00 65.31 110 ASN A CA 1
ATOM 902 C C . ASN A 1 110 ? 14.990 14.936 -14.223 1.00 65.31 110 ASN A C 1
ATOM 904 O O . ASN A 1 110 ? 16.010 15.139 -13.567 1.00 65.31 110 ASN A O 1
ATOM 908 N N . GLY A 1 111 ? 14.680 13.712 -14.646 1.00 63.03 111 GLY A N 1
ATOM 909 C CA . GLY A 1 111 ? 15.459 12.509 -14.352 1.00 63.03 111 GLY A CA 1
ATOM 910 C C . GLY A 1 111 ? 15.017 11.735 -13.111 1.00 63.03 111 GLY A C 1
ATOM 911 O O . GLY A 1 111 ? 15.772 10.877 -12.657 1.00 63.03 111 GLY A O 1
ATOM 912 N N . LEU A 1 112 ? 13.849 12.047 -12.549 1.00 67.94 112 LEU A N 1
ATOM 913 C CA . LEU A 1 112 ? 13.317 11.466 -11.321 1.00 67.94 112 LEU A CA 1
ATOM 914 C C . LEU A 1 112 ? 11.887 10.973 -11.556 1.00 67.94 112 LEU A C 1
ATOM 916 O O . LEU A 1 112 ? 11.019 11.743 -11.959 1.00 67.94 112 LEU A O 1
ATOM 920 N N . LEU A 1 113 ? 11.623 9.703 -11.229 1.00 75.94 113 LEU A N 1
ATOM 921 C CA . LEU A 1 113 ? 10.265 9.149 -11.196 1.00 75.94 113 LEU A CA 1
ATOM 922 C C . LEU A 1 113 ? 9.464 9.852 -10.097 1.00 75.94 113 LEU A C 1
ATOM 924 O O . LEU A 1 113 ? 9.637 9.556 -8.914 1.00 75.94 113 LEU A O 1
ATOM 928 N N . ASN A 1 114 ? 8.622 10.805 -10.475 1.00 79.62 114 ASN A N 1
ATOM 929 C CA . ASN A 1 114 ? 8.091 11.785 -9.532 1.00 79.62 114 ASN A CA 1
ATOM 930 C C . ASN A 1 114 ? 6.559 11.878 -9.535 1.00 79.62 114 ASN A C 1
ATOM 932 O O . ASN A 1 114 ? 5.975 12.242 -8.516 1.00 79.62 114 ASN A O 1
ATOM 936 N N . ASN A 1 115 ? 5.900 11.528 -10.637 1.00 89.62 115 ASN A N 1
ATOM 937 C CA . ASN A 1 115 ? 4.469 11.750 -10.816 1.00 89.62 115 ASN A CA 1
ATOM 938 C C . ASN A 1 115 ? 3.782 10.490 -11.333 1.00 89.62 115 ASN A C 1
ATOM 940 O O . ASN A 1 115 ? 4.190 9.948 -12.352 1.00 89.62 115 ASN A O 1
ATOM 944 N N . GLY A 1 116 ? 2.705 10.027 -10.703 1.00 93.88 116 GLY A N 1
ATOM 945 C CA . GLY A 1 116 ? 1.941 8.900 -11.242 1.00 93.88 116 GLY A CA 1
ATOM 946 C C . GLY A 1 116 ? 1.264 8.048 -10.188 1.00 93.88 116 GLY A C 1
ATOM 947 O O . GLY A 1 116 ? 0.976 8.516 -9.089 1.00 93.88 116 GLY A O 1
ATOM 948 N N . ARG A 1 117 ? 0.968 6.797 -10.551 1.00 96.44 117 ARG A N 1
ATOM 949 C CA . ARG A 1 117 ? 0.234 5.865 -9.693 1.00 96.44 117 ARG A CA 1
ATOM 950 C C . ARG A 1 117 ? 0.947 4.530 -9.556 1.00 96.44 117 ARG A C 1
ATOM 952 O O . ARG A 1 117 ? 1.468 3.986 -10.528 1.00 96.44 117 ARG A O 1
ATOM 959 N N . VAL A 1 118 ? 0.898 3.995 -8.347 1.00 94.88 118 VAL A N 1
ATOM 960 C CA . VAL A 1 118 ? 1.335 2.647 -7.995 1.00 94.88 118 VAL A CA 1
ATOM 961 C C . VAL A 1 118 ? 0.121 1.890 -7.478 1.00 94.88 118 VAL A C 1
ATOM 963 O O . VAL A 1 118 ? -0.685 2.440 -6.733 1.00 94.88 118 VAL A O 1
ATOM 966 N N . TRP A 1 119 ? -0.019 0.642 -7.891 1.00 96.94 119 TRP A N 1
ATOM 967 C CA . TRP A 1 119 ? -1.030 -0.290 -7.424 1.00 96.94 119 TRP A CA 1
ATOM 968 C C . TRP A 1 119 ? -0.350 -1.529 -6.859 1.00 96.94 119 TRP A C 1
ATOM 970 O O . TRP A 1 119 ? 0.639 -2.008 -7.419 1.00 96.94 119 TRP A O 1
ATOM 980 N N . LEU A 1 120 ? -0.893 -2.043 -5.763 1.00 94.00 120 LEU A N 1
ATOM 981 C CA . LEU A 1 120 ? -0.417 -3.244 -5.102 1.00 94.00 120 LEU A CA 1
ATOM 982 C C . LEU A 1 120 ? -1.603 -4.096 -4.657 1.00 94.00 120 LEU A C 1
ATOM 984 O O . LEU A 1 120 ? -2.570 -3.571 -4.112 1.00 94.00 120 LEU A O 1
ATOM 988 N N . GLN A 1 121 ? -1.505 -5.410 -4.833 1.00 94.50 121 GLN A N 1
ATOM 989 C CA . GLN A 1 121 ? -2.441 -6.381 -4.274 1.00 94.50 121 GLN A CA 1
ATOM 990 C C . GLN A 1 121 ? -1.678 -7.515 -3.605 1.00 94.50 121 GLN A C 1
ATOM 992 O O . GLN A 1 121 ? -0.689 -8.011 -4.138 1.00 94.50 121 GLN A O 1
ATOM 997 N N . ALA A 1 122 ? -2.184 -7.964 -2.467 1.00 91.31 122 ALA A N 1
ATOM 998 C CA . ALA A 1 122 ? -1.638 -9.082 -1.731 1.00 91.31 122 ALA A CA 1
ATOM 999 C C . ALA A 1 122 ? -2.770 -9.884 -1.084 1.00 91.31 122 ALA A C 1
ATOM 1001 O O . ALA A 1 122 ? -3.715 -9.296 -0.563 1.00 91.31 122 ALA A O 1
ATOM 1002 N N . ASP A 1 123 ? -2.669 -11.210 -1.092 1.00 90.56 123 ASP A N 1
ATOM 1003 C CA . ASP A 1 123 ? -3.649 -12.092 -0.459 1.00 90.56 123 ASP A CA 1
ATOM 1004 C C . ASP A 1 123 ? -2.986 -12.818 0.719 1.00 90.56 123 ASP A C 1
ATOM 1006 O O . ASP A 1 123 ? -1.923 -13.413 0.564 1.00 90.56 123 ASP A O 1
ATOM 1010 N N . ASP A 1 124 ? -3.611 -12.728 1.896 1.00 89.25 124 ASP A N 1
ATOM 1011 C CA . ASP A 1 124 ? -3.156 -13.329 3.162 1.00 89.25 124 ASP A CA 1
ATOM 1012 C C . ASP A 1 124 ? -1.650 -13.148 3.465 1.00 89.25 124 ASP A C 1
ATOM 1014 O O . ASP A 1 124 ? -0.908 -14.105 3.705 1.00 89.25 124 ASP A O 1
ATOM 1018 N N . VAL A 1 125 ? -1.188 -11.896 3.469 1.00 86.19 125 VAL A N 1
ATOM 1019 C CA . VAL A 1 125 ? 0.214 -11.557 3.753 1.00 86.19 125 VAL A CA 1
ATOM 1020 C C . VAL A 1 125 ? 0.433 -11.183 5.210 1.00 86.19 125 VAL A C 1
ATOM 1022 O O . VAL A 1 125 ? -0.389 -10.486 5.809 1.00 86.19 125 VAL A O 1
ATOM 1025 N N . ASP A 1 126 ? 1.563 -11.618 5.777 1.00 84.56 126 ASP A N 1
ATOM 1026 C CA . ASP A 1 126 ? 2.008 -11.145 7.090 1.00 84.56 126 ASP A CA 1
ATOM 1027 C C . ASP A 1 126 ? 2.556 -9.725 6.942 1.00 84.56 126 ASP A C 1
ATOM 1029 O O . ASP A 1 126 ? 3.615 -9.504 6.348 1.00 84.56 126 ASP A O 1
ATOM 1033 N N . VAL A 1 127 ? 1.816 -8.753 7.472 1.00 82.19 127 VAL A N 1
ATOM 1034 C CA . VAL A 1 127 ? 2.173 -7.340 7.343 1.00 82.19 127 VAL A CA 1
ATOM 1035 C C . VAL A 1 127 ? 3.149 -6.880 8.419 1.00 82.19 127 VAL A C 1
ATOM 1037 O O . VAL A 1 127 ? 3.689 -5.783 8.294 1.00 82.19 127 VAL A O 1
ATOM 1040 N N . LYS A 1 128 ? 3.424 -7.688 9.458 1.00 80.94 128 LYS A N 1
ATOM 1041 C CA . LYS A 1 128 ? 4.292 -7.280 10.575 1.00 80.94 128 LYS A CA 1
ATOM 1042 C C . LYS A 1 128 ? 5.637 -6.714 10.113 1.00 80.94 128 LYS A C 1
ATOM 1044 O O . LYS A 1 128 ? 5.949 -5.619 10.573 1.00 80.94 128 LYS A O 1
ATOM 1049 N N . PRO A 1 129 ? 6.394 -7.348 9.190 1.00 75.19 129 PRO A N 1
ATOM 1050 C CA . PRO A 1 129 ? 7.708 -6.846 8.770 1.00 75.19 129 PRO A CA 1
ATOM 1051 C C . PRO A 1 129 ? 7.666 -5.467 8.106 1.00 75.19 129 PRO A C 1
ATOM 1053 O O . PRO A 1 129 ? 8.678 -4.777 8.057 1.00 75.19 129 PRO A O 1
ATOM 1056 N N . TRP A 1 130 ? 6.501 -5.068 7.594 1.00 71.19 130 TRP A N 1
ATOM 1057 C CA . TRP A 1 130 ? 6.284 -3.785 6.930 1.00 71.19 130 TRP A CA 1
ATOM 1058 C C . TRP A 1 130 ? 5.881 -2.673 7.894 1.00 71.19 130 TRP A C 1
ATOM 1060 O O . TRP A 1 130 ? 5.948 -1.495 7.542 1.00 71.19 130 TRP A O 1
ATOM 1070 N N . LEU A 1 131 ? 5.441 -3.029 9.102 1.00 74.50 131 LEU A N 1
ATOM 1071 C CA . LEU A 1 131 ? 5.114 -2.054 10.132 1.00 74.50 131 LEU A CA 1
ATOM 1072 C C . LEU A 1 131 ? 6.403 -1.414 10.648 1.00 74.50 131 LEU A C 1
ATOM 1074 O O . LEU A 1 131 ? 7.398 -2.099 10.875 1.00 74.50 131 LEU A O 1
ATOM 1078 N N . GLY A 1 132 ? 6.381 -0.096 10.853 1.00 67.44 132 GLY A N 1
ATOM 1079 C CA . GLY A 1 132 ? 7.523 0.619 11.420 1.00 67.44 132 GLY A CA 1
ATOM 1080 C C . GLY A 1 132 ? 7.934 0.040 12.776 1.00 67.44 132 GLY A C 1
ATOM 1081 O O . GLY A 1 132 ? 7.088 -0.418 13.544 1.00 67.44 132 GLY A O 1
ATOM 1082 N N . GLU A 1 133 ? 9.230 0.092 13.087 1.00 68.12 133 GLU A N 1
ATOM 1083 C CA . GLU A 1 133 ? 9.806 -0.496 14.305 1.00 68.12 133 GLU A CA 1
ATOM 1084 C C . GLU A 1 133 ? 9.111 0.007 15.573 1.00 68.12 133 GLU A C 1
ATOM 1086 O O . GLU A 1 133 ? 8.807 -0.786 16.457 1.00 68.12 133 GLU A O 1
ATOM 1091 N N . TRP A 1 134 ? 8.735 1.287 15.613 1.00 68.12 134 TRP A N 1
ATOM 1092 C CA . TRP A 1 134 ? 7.948 1.840 16.712 1.00 68.12 134 TRP A CA 1
ATOM 1093 C C . TRP A 1 134 ? 6.605 1.113 16.912 1.00 68.12 134 TRP A C 1
ATOM 1095 O O . TRP A 1 134 ? 6.255 0.769 18.038 1.00 68.12 134 TRP A O 1
ATOM 1105 N N . LEU A 1 135 ? 5.864 0.805 15.837 1.00 70.25 135 LEU A N 1
ATOM 1106 C CA . LEU A 1 135 ? 4.614 0.038 15.937 1.00 70.25 135 LEU A CA 1
ATOM 1107 C C . LEU A 1 135 ? 4.886 -1.402 16.374 1.00 70.25 135 LEU A C 1
ATOM 1109 O O . LEU A 1 135 ? 4.171 -1.918 17.227 1.00 70.25 135 LEU A O 1
ATOM 1113 N N . GLN A 1 136 ? 5.919 -2.046 15.826 1.00 70.75 136 GLN A N 1
ATOM 1114 C CA . GLN A 1 136 ? 6.267 -3.421 16.194 1.00 70.75 136 GLN A CA 1
ATOM 1115 C C . GLN A 1 136 ? 6.637 -3.540 17.680 1.00 70.75 136 GLN A C 1
ATOM 1117 O O . GLN A 1 136 ? 6.121 -4.417 18.375 1.00 70.75 136 GLN A O 1
ATOM 1122 N N . GLN A 1 137 ? 7.494 -2.640 18.172 1.00 70.75 137 GLN A N 1
ATOM 1123 C CA . GLN A 1 137 ? 7.984 -2.643 19.550 1.00 70.75 137 GLN A CA 1
ATOM 1124 C C . GLN A 1 137 ? 6.872 -2.316 20.551 1.00 70.75 137 GLN A C 1
ATOM 1126 O O . GLN A 1 137 ? 6.738 -2.996 21.570 1.00 70.75 137 GLN A O 1
ATOM 1131 N N . ASN A 1 138 ? 6.037 -1.319 20.247 1.00 69.62 138 ASN A N 1
ATOM 1132 C CA . ASN A 1 138 ? 4.997 -0.884 21.173 1.00 69.62 138 ASN A CA 1
ATOM 1133 C C . ASN A 1 138 ? 3.777 -1.804 21.131 1.00 69.62 138 ASN A C 1
ATOM 1135 O O . ASN A 1 138 ? 3.263 -2.211 22.172 1.00 69.62 138 ASN A O 1
ATOM 1139 N N . MET A 1 139 ? 3.308 -2.195 19.947 1.00 71.25 139 MET A N 1
ATOM 1140 C CA . MET A 1 139 ? 2.064 -2.957 19.851 1.00 71.25 139 MET A CA 1
ATOM 1141 C C . MET A 1 139 ? 2.228 -4.438 20.199 1.00 71.25 139 MET A C 1
ATOM 1143 O O . MET A 1 139 ? 1.237 -5.052 20.582 1.00 71.25 139 MET A O 1
ATOM 1147 N N . GLN A 1 140 ? 3.446 -4.999 20.128 1.00 77.00 140 GLN A N 1
ATOM 1148 C CA . GLN A 1 140 ? 3.719 -6.421 20.404 1.00 77.00 140 GLN A CA 1
ATOM 1149 C C . GLN A 1 140 ? 2.730 -7.349 19.674 1.00 77.00 140 GLN A C 1
ATOM 1151 O O . GLN A 1 140 ? 2.105 -8.228 20.267 1.00 77.00 140 GLN A O 1
ATOM 1156 N N . LEU A 1 141 ? 2.552 -7.103 18.374 1.00 81.75 141 LEU A N 1
ATOM 1157 C CA . LEU A 1 141 ? 1.657 -7.881 17.523 1.00 81.75 141 LEU A CA 1
ATOM 1158 C C . LEU A 1 141 ? 2.144 -9.331 17.417 1.00 81.75 141 LEU A C 1
ATOM 1160 O O . LEU A 1 141 ? 3.222 -9.605 16.886 1.00 81.75 141 LEU A O 1
ATOM 1164 N N . GLU A 1 142 ? 1.317 -10.270 17.861 1.00 87.38 142 GLU A N 1
ATOM 1165 C CA . GLU A 1 142 ? 1.552 -11.704 17.692 1.00 87.38 142 GLU A CA 1
ATOM 1166 C C . GLU A 1 142 ? 1.249 -12.112 16.246 1.00 87.38 142 GLU A C 1
ATOM 1168 O O . GLU A 1 142 ? 2.042 -12.794 15.586 1.00 87.38 142 GLU A O 1
ATOM 1173 N N . THR A 1 143 ? 0.133 -11.610 15.711 1.00 88.56 143 THR A N 1
ATOM 1174 C CA . THR A 1 143 ? -0.307 -11.831 14.329 1.00 88.56 143 THR A CA 1
ATOM 1175 C C . THR A 1 143 ? -0.716 -10.513 13.680 1.00 88.56 143 THR A C 1
ATOM 1177 O O . THR A 1 143 ? -1.236 -9.623 14.349 1.00 88.56 143 THR A O 1
ATOM 1180 N N . ALA A 1 144 ? -0.480 -10.382 12.374 1.00 89.12 144 ALA A N 1
ATOM 1181 C CA . ALA A 1 144 ? -1.069 -9.338 11.541 1.00 89.12 144 ALA A CA 1
ATOM 1182 C C . ALA A 1 144 ? -1.105 -9.848 10.097 1.00 89.12 144 ALA A C 1
ATOM 1184 O O . ALA A 1 144 ? -0.109 -9.759 9.384 1.00 89.12 144 ALA A O 1
ATOM 1185 N N . ARG A 1 145 ? -2.224 -10.450 9.686 1.00 90.81 145 ARG A N 1
ATOM 1186 C CA . ARG A 1 145 ? -2.378 -11.045 8.353 1.00 90.81 145 ARG A CA 1
ATOM 1187 C C . ARG A 1 145 ? -3.557 -10.432 7.627 1.00 90.81 145 ARG A C 1
ATOM 1189 O O . ARG A 1 145 ? -4.656 -10.385 8.179 1.00 90.81 145 ARG A O 1
ATOM 1196 N N . PHE A 1 146 ? -3.334 -9.971 6.401 1.00 91.81 146 PHE A N 1
ATOM 1197 C CA . PHE A 1 146 ? -4.354 -9.272 5.624 1.00 91.81 146 PHE A CA 1
ATOM 1198 C C . PHE A 1 146 ? -4.315 -9.666 4.151 1.00 91.81 146 PHE A C 1
ATOM 1200 O O . PHE A 1 146 ? -3.249 -9.832 3.568 1.00 91.81 146 PHE A O 1
ATOM 1207 N N . SER A 1 147 ? -5.495 -9.761 3.542 1.00 93.81 147 SER A N 1
ATOM 1208 C CA . SER A 1 147 ? -5.651 -9.645 2.091 1.00 93.81 147 SER A CA 1
ATOM 1209 C C . SER A 1 147 ? -6.006 -8.195 1.783 1.00 93.81 147 SER A C 1
ATOM 1211 O O . SER A 1 147 ? -7.010 -7.683 2.289 1.00 93.81 147 SER A O 1
ATOM 1213 N N . LEU A 1 148 ? -5.177 -7.519 0.997 1.00 93.50 148 LEU A N 1
ATOM 1214 C CA . LEU A 1 148 ? -5.254 -6.083 0.769 1.00 93.50 148 LEU A CA 1
ATOM 1215 C C . LEU A 1 148 ? -5.050 -5.714 -0.697 1.00 93.50 148 LEU A C 1
ATOM 1217 O O . LEU A 1 148 ? -4.406 -6.421 -1.470 1.00 93.50 148 LEU A O 1
ATOM 1221 N N . GLU A 1 149 ? -5.588 -4.563 -1.061 1.00 96.81 149 GLU A N 1
ATOM 1222 C CA . GLU A 1 149 ? -5.342 -3.896 -2.328 1.00 96.81 149 GLU A CA 1
ATOM 1223 C C . GLU A 1 149 ? -5.158 -2.405 -2.069 1.00 96.81 149 GLU A C 1
ATOM 1225 O O . GLU A 1 149 ? -5.819 -1.837 -1.200 1.00 96.81 149 GLU A O 1
ATOM 1230 N N . GLY A 1 150 ? -4.229 -1.772 -2.772 1.00 96.19 150 GLY A N 1
ATOM 1231 C CA . GLY A 1 150 ? -3.873 -0.387 -2.528 1.00 96.19 150 GLY A CA 1
ATOM 1232 C C . GLY A 1 150 ? -3.496 0.351 -3.798 1.00 96.19 150 GLY A C 1
ATOM 1233 O O . GLY A 1 150 ? -2.857 -0.203 -4.691 1.00 96.19 150 GLY A O 1
ATOM 1234 N N . TRP A 1 151 ? -3.860 1.626 -3.842 1.00 97.44 151 TRP A N 1
ATOM 1235 C CA . TRP A 1 151 ? -3.437 2.586 -4.849 1.00 97.44 151 TRP A CA 1
ATOM 1236 C C . TRP A 1 151 ? -2.711 3.723 -4.151 1.00 97.44 151 TRP A C 1
ATOM 1238 O O . TRP A 1 151 ? -3.164 4.224 -3.128 1.00 97.44 151 TRP A O 1
ATOM 1248 N N . MET A 1 152 ? -1.599 4.158 -4.719 1.00 95.81 152 MET A N 1
ATOM 1249 C CA . MET A 1 152 ? -0.824 5.288 -4.237 1.00 95.81 152 MET A CA 1
ATOM 1250 C C . MET A 1 152 ? -0.584 6.244 -5.393 1.00 95.81 152 MET A C 1
ATOM 1252 O O . MET A 1 152 ? -0.172 5.828 -6.473 1.00 95.81 152 MET A O 1
ATOM 1256 N N . THR A 1 153 ? -0.818 7.526 -5.150 1.00 95.50 153 THR A N 1
ATOM 1257 C CA . THR A 1 153 ? -0.516 8.616 -6.070 1.00 95.50 153 THR A CA 1
ATOM 1258 C C . THR A 1 153 ? 0.714 9.354 -5.571 1.00 95.50 153 THR A C 1
ATOM 1260 O O . THR A 1 153 ? 0.772 9.780 -4.415 1.00 95.50 153 THR A O 1
ATOM 1263 N N . LEU A 1 154 ? 1.687 9.510 -6.461 1.00 90.81 154 LEU A N 1
ATOM 1264 C CA . LEU A 1 154 ? 2.887 10.302 -6.242 1.00 90.81 154 LEU A CA 1
ATOM 1265 C C . LEU A 1 154 ? 2.773 11.604 -7.029 1.00 90.81 154 LEU A C 1
ATOM 1267 O O . LEU A 1 154 ? 2.382 11.579 -8.200 1.00 90.81 154 LEU A O 1
ATOM 1271 N N . THR A 1 155 ? 3.148 12.706 -6.387 1.00 89.38 155 THR A N 1
ATOM 1272 C CA . THR A 1 155 ? 3.261 14.024 -7.014 1.00 89.38 155 THR A CA 1
ATOM 1273 C C . THR A 1 155 ? 4.589 14.641 -6.604 1.00 89.38 155 THR A C 1
ATOM 1275 O O . THR A 1 155 ? 4.883 14.724 -5.415 1.00 89.38 155 THR A O 1
ATOM 1278 N N . ASN A 1 156 ? 5.396 15.084 -7.569 1.00 85.88 156 ASN A N 1
ATOM 1279 C CA . ASN A 1 156 ? 6.722 15.672 -7.337 1.00 85.88 156 ASN A CA 1
ATOM 1280 C C . ASN A 1 156 ? 7.650 14.814 -6.450 1.00 85.88 156 ASN A C 1
ATOM 1282 O O . ASN A 1 156 ? 8.440 15.334 -5.667 1.00 85.88 156 ASN A O 1
ATOM 1286 N N . GLY A 1 157 ? 7.561 13.488 -6.570 1.00 78.69 157 GLY A N 1
ATOM 1287 C CA . GLY A 1 157 ? 8.407 12.536 -5.848 1.00 78.69 157 GLY A CA 1
ATOM 1288 C C . GLY A 1 157 ? 7.973 12.278 -4.407 1.00 78.69 157 GLY A C 1
ATOM 1289 O O . GLY A 1 157 ? 8.630 11.507 -3.710 1.00 78.69 157 GLY A O 1
ATOM 1290 N N . THR A 1 158 ? 6.866 12.873 -3.961 1.00 82.88 158 THR A N 1
ATOM 1291 C CA . THR A 1 158 ? 6.290 12.647 -2.634 1.00 82.88 158 THR A CA 1
ATOM 1292 C C . THR A 1 158 ? 4.924 11.983 -2.735 1.00 82.88 158 THR A C 1
ATOM 1294 O O . THR A 1 158 ? 4.239 12.069 -3.757 1.00 82.88 158 THR A O 1
ATOM 1297 N N . PHE A 1 159 ? 4.507 11.327 -1.655 1.00 88.06 159 PHE A N 1
ATOM 1298 C CA . PHE A 1 159 ? 3.142 10.831 -1.521 1.00 88.06 159 PHE A CA 1
ATOM 1299 C C . PHE A 1 159 ? 2.142 11.997 -1.609 1.00 88.06 159 PHE A C 1
ATOM 1301 O O . PHE A 1 159 ? 2.363 13.051 -1.023 1.00 88.06 159 PHE A O 1
ATOM 1308 N N . ALA A 1 160 ? 1.052 11.820 -2.356 1.00 91.94 160 ALA A N 1
ATOM 1309 C CA . ALA A 1 160 ? -0.026 12.807 -2.452 1.00 91.94 160 ALA A CA 1
ATOM 1310 C C . ALA A 1 160 ? -1.327 12.256 -1.864 1.00 91.94 160 ALA A C 1
ATOM 1312 O O . ALA A 1 160 ? -1.968 12.879 -1.015 1.00 91.94 160 ALA A O 1
ATOM 1313 N N . SER A 1 161 ? -1.712 11.060 -2.302 1.00 96.38 161 SER A N 1
ATOM 1314 C CA . SER A 1 161 ? -2.891 10.369 -1.798 1.00 96.38 161 SER A CA 1
ATOM 1315 C C . SER A 1 161 ? -2.799 8.869 -2.028 1.00 96.38 161 SER A C 1
ATOM 1317 O O . SER A 1 161 ? -1.967 8.391 -2.799 1.00 96.38 161 SER A O 1
ATOM 1319 N N . GLY A 1 162 ? -3.677 8.117 -1.381 1.00 97.12 162 GLY A N 1
ATOM 1320 C CA . GLY A 1 162 ? -3.819 6.697 -1.619 1.00 97.12 162 GLY A CA 1
ATOM 1321 C C . GLY A 1 162 ? -5.155 6.158 -1.146 1.00 97.12 162 GLY A C 1
ATOM 1322 O O . GLY A 1 162 ? -5.797 6.724 -0.265 1.00 97.12 162 GLY A O 1
ATOM 1323 N N . ASP A 1 163 ? -5.546 5.043 -1.736 1.00 98.06 163 ASP A N 1
ATOM 1324 C CA . ASP A 1 163 ? -6.723 4.273 -1.369 1.00 98.06 163 ASP A CA 1
ATOM 1325 C C . ASP A 1 163 ? -6.259 2.896 -0.919 1.00 98.06 163 ASP A C 1
ATOM 1327 O O . ASP A 1 163 ? -5.400 2.286 -1.552 1.00 98.06 163 ASP A O 1
ATOM 1331 N N . ILE A 1 164 ? -6.813 2.411 0.183 1.00 96.25 164 ILE A N 1
ATOM 1332 C CA . ILE A 1 164 ? -6.504 1.105 0.753 1.00 96.25 164 ILE A CA 1
ATOM 1333 C C . ILE A 1 164 ? -7.813 0.350 0.892 1.00 96.25 164 ILE A C 1
ATOM 1335 O O . ILE A 1 164 ? -8.789 0.869 1.430 1.00 96.25 164 ILE A O 1
ATOM 1339 N N . TRP A 1 165 ? -7.815 -0.896 0.451 1.00 97.75 165 TRP A N 1
ATOM 1340 C CA . TRP A 1 165 ? -8.899 -1.835 0.630 1.00 97.75 165 TRP A CA 1
ATOM 1341 C C . TRP A 1 165 ? -8.380 -3.077 1.347 1.00 97.75 165 TRP A C 1
ATOM 1343 O O . TRP A 1 165 ? -7.679 -3.902 0.768 1.00 97.75 165 TRP A O 1
ATOM 1353 N N . LEU A 1 166 ? -8.735 -3.218 2.620 1.00 96.31 166 LEU A N 1
ATOM 1354 C CA . LEU A 1 166 ? -8.525 -4.442 3.380 1.00 96.31 166 LEU A CA 1
ATOM 1355 C C . LEU A 1 166 ? -9.721 -5.360 3.129 1.00 96.31 166 LEU A C 1
ATOM 1357 O O . LEU A 1 166 ? -10.789 -5.191 3.722 1.00 96.31 166 LEU A O 1
ATOM 1361 N N . LYS A 1 167 ? -9.544 -6.317 2.215 1.00 96.88 167 LYS A N 1
ATOM 1362 C CA . LYS A 1 167 ? -10.587 -7.270 1.811 1.00 96.88 167 LYS A CA 1
ATOM 1363 C C . LYS A 1 167 ? -11.013 -8.122 2.999 1.00 96.88 167 LYS A C 1
ATOM 1365 O O . LYS A 1 167 ? -12.199 -8.266 3.263 1.00 96.88 167 LYS A O 1
ATOM 1370 N N . GLN A 1 168 ? -10.028 -8.642 3.721 1.00 95.94 168 GLN A N 1
ATOM 1371 C CA . GLN A 1 168 ? -10.196 -9.453 4.921 1.00 95.94 168 GLN A CA 1
ATOM 1372 C C . GLN A 1 168 ? -8.879 -9.488 5.691 1.00 95.94 168 GLN A C 1
ATOM 1374 O O . GLN A 1 168 ? -7.806 -9.291 5.113 1.00 95.94 168 GLN A O 1
ATOM 1379 N N . GLY A 1 169 ? -8.941 -9.796 6.977 1.00 94.69 169 GLY A N 1
ATOM 1380 C CA . GLY A 1 169 ? -7.747 -10.047 7.769 1.00 94.69 169 GLY A CA 1
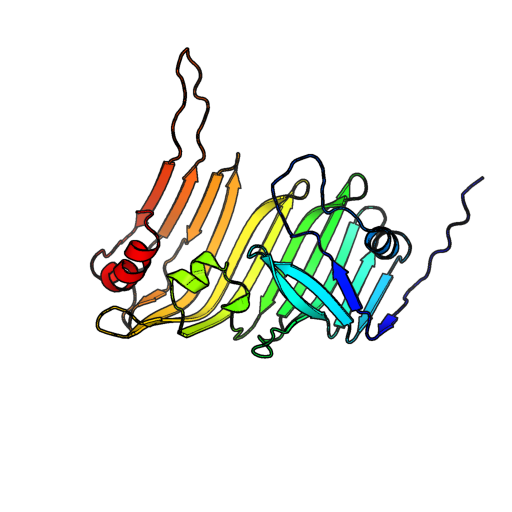ATOM 1381 C C . GLY A 1 169 ? -7.928 -9.679 9.222 1.00 94.69 169 GLY A C 1
ATOM 1382 O O . GLY A 1 169 ? -9.029 -9.367 9.678 1.00 94.69 169 GLY A O 1
ATOM 1383 N N . GLY A 1 170 ? -6.823 -9.699 9.949 1.00 93.81 170 GLY A N 1
ATOM 1384 C CA . GLY A 1 170 ? -6.827 -9.345 11.349 1.00 93.81 170 GLY A CA 1
ATOM 1385 C C . GLY A 1 170 ? -5.443 -9.259 11.956 1.00 93.81 170 GLY A C 1
ATOM 1386 O O . GLY A 1 170 ? -4.440 -9.676 11.375 1.00 93.81 170 GLY A O 1
ATOM 1387 N N . ALA A 1 171 ? -5.420 -8.707 13.157 1.00 92.62 171 ALA A N 1
ATOM 1388 C CA . ALA A 1 171 ? -4.238 -8.584 13.979 1.00 92.62 171 ALA A CA 1
ATOM 1389 C C . ALA A 1 171 ? -4.564 -9.008 15.410 1.00 92.62 171 ALA A C 1
ATOM 1391 O O . ALA A 1 171 ? -5.661 -8.746 15.898 1.00 92.62 171 ALA A O 1
ATOM 1392 N N . GLY A 1 172 ? -3.613 -9.655 16.073 1.00 91.81 172 GLY A N 1
ATOM 1393 C CA . GLY A 1 172 ? -3.743 -10.096 17.456 1.00 91.81 172 GLY A CA 1
ATOM 1394 C C . GLY A 1 172 ? -2.563 -9.626 18.291 1.00 91.81 172 GLY A C 1
ATOM 1395 O O . GLY A 1 172 ? -1.425 -9.644 17.817 1.00 91.81 172 GLY A O 1
ATOM 1396 N N . TRP A 1 173 ? -2.830 -9.201 19.522 1.00 89.00 173 TRP A N 1
ATOM 1397 C CA . TRP A 1 173 ? -1.813 -8.762 20.476 1.00 89.00 173 TRP A CA 1
ATOM 1398 C C . TRP A 1 173 ? -2.174 -9.178 21.896 1.00 89.00 173 TRP A C 1
ATOM 1400 O O . TRP A 1 173 ? -3.334 -9.419 22.233 1.00 89.00 173 TRP A O 1
ATOM 1410 N N . LYS A 1 174 ? -1.159 -9.217 22.756 1.00 84.75 174 LYS A N 1
ATOM 1411 C CA . LYS A 1 174 ? -1.342 -9.482 24.178 1.00 84.75 174 LYS A CA 1
ATOM 1412 C C . LYS A 1 174 ? -1.680 -8.187 24.925 1.00 84.75 174 LYS A C 1
ATOM 1414 O O . LYS A 1 174 ? -0.892 -7.238 24.921 1.00 84.75 174 LYS A O 1
ATOM 1419 N N . GLY A 1 175 ? -2.853 -8.142 25.555 1.00 76.62 175 GLY A N 1
ATOM 1420 C CA . GLY A 1 175 ? -3.222 -7.121 26.538 1.00 76.62 175 GLY A CA 1
ATOM 1421 C C . GLY A 1 175 ? -2.697 -7.458 27.939 1.00 76.62 175 GLY A C 1
ATOM 1422 O O . GLY A 1 175 ? -2.024 -8.469 28.134 1.00 76.62 175 GLY A O 1
ATOM 1423 N N . GLU A 1 176 ? -3.017 -6.624 28.933 1.00 75.50 176 GLU A N 1
ATOM 1424 C CA . GLU A 1 176 ? -2.588 -6.854 30.326 1.00 75.50 176 GLU A CA 1
ATOM 1425 C C . GLU A 1 176 ? -3.152 -8.162 30.900 1.00 75.50 176 GLU A C 1
ATOM 1427 O O . GLU A 1 176 ? -2.424 -8.920 31.535 1.00 75.50 176 GLU A O 1
ATOM 1432 N N . ASN A 1 177 ? -4.432 -8.448 30.629 1.00 77.25 177 ASN A N 1
ATOM 1433 C CA . ASN A 1 177 ? -5.150 -9.572 31.238 1.00 77.25 177 ASN A CA 1
ATOM 1434 C C . ASN A 1 177 ? -5.679 -10.607 30.232 1.00 77.25 177 ASN A C 1
ATOM 1436 O O . ASN A 1 177 ? -5.943 -11.740 30.622 1.00 77.25 177 ASN A O 1
ATOM 1440 N N . HIS A 1 178 ? -5.838 -10.249 28.953 1.00 83.44 178 HIS A N 1
ATOM 1441 C CA . HIS A 1 178 ? -6.370 -11.133 27.911 1.00 83.44 178 HIS A CA 1
ATOM 1442 C C . HIS A 1 178 ? -5.723 -10.829 26.553 1.00 83.44 178 HIS A C 1
ATOM 1444 O O . HIS A 1 178 ? -5.147 -9.759 26.348 1.00 83.44 178 HIS A O 1
ATOM 1450 N N . GLN A 1 179 ? -5.795 -11.787 25.631 1.00 87.25 179 GLN A N 1
ATOM 1451 C CA . GLN A 1 179 ? -5.394 -11.586 24.242 1.00 87.25 179 GLN A CA 1
ATOM 1452 C C . GLN A 1 179 ? -6.502 -10.828 23.510 1.00 87.25 179 GLN A C 1
ATOM 1454 O O . GLN A 1 179 ? -7.677 -11.164 23.665 1.00 87.25 179 GLN A O 1
ATOM 1459 N N . HIS A 1 180 ? -6.115 -9.828 22.728 1.00 88.56 180 HIS A N 1
ATOM 1460 C CA . HIS A 1 180 ? -7.030 -9.043 21.915 1.00 88.56 180 HIS A CA 1
ATOM 1461 C C . HIS A 1 180 ? -6.869 -9.384 20.439 1.00 88.56 180 HIS A C 1
ATOM 1463 O O . HIS A 1 180 ? -5.770 -9.707 19.977 1.00 88.56 180 HIS A O 1
ATOM 1469 N N . GLN A 1 181 ? -7.967 -9.281 19.700 1.00 91.56 181 GLN A N 1
ATOM 1470 C CA . GLN A 1 181 ? -8.012 -9.527 18.270 1.00 91.56 181 GLN A CA 1
ATOM 1471 C C . GLN A 1 181 ? -8.838 -8.460 17.551 1.00 91.56 181 GLN A C 1
ATOM 1473 O O . GLN A 1 181 ? -10.026 -8.283 17.806 1.00 91.56 181 GLN A O 1
ATOM 1478 N N . LEU A 1 182 ? -8.220 -7.825 16.563 1.00 92.69 182 LEU A N 1
ATOM 1479 C CA . LEU A 1 182 ? -8.884 -7.020 15.551 1.00 92.69 182 LEU A CA 1
ATOM 1480 C C . LEU A 1 182 ? -9.109 -7.879 14.308 1.00 92.69 182 LEU A C 1
ATOM 1482 O O . LEU A 1 182 ? -8.190 -8.545 13.837 1.00 92.69 182 LEU A O 1
ATOM 1486 N N . SER A 1 183 ? -10.298 -7.804 13.729 1.00 95.62 183 SER A N 1
ATOM 1487 C CA . SER A 1 183 ? -10.566 -8.310 12.384 1.00 95.62 183 SER A CA 1
ATOM 1488 C C . SER A 1 183 ? -11.224 -7.239 11.532 1.00 95.62 183 SER A C 1
ATOM 1490 O O . SER A 1 183 ? -11.905 -6.347 12.044 1.00 95.62 183 SER A O 1
ATOM 1492 N N . VAL A 1 184 ? -10.993 -7.320 10.228 1.00 96.00 184 VAL A N 1
ATOM 1493 C CA . VAL A 1 184 ? -11.567 -6.424 9.227 1.00 96.00 184 VAL A CA 1
ATOM 1494 C C . VAL A 1 184 ? -12.263 -7.254 8.160 1.00 96.00 184 VAL A C 1
ATOM 1496 O O . VAL A 1 184 ? -11.774 -8.318 7.777 1.00 96.00 184 VAL A O 1
ATOM 1499 N N . ASP A 1 185 ? -13.382 -6.745 7.665 1.00 95.50 185 ASP A N 1
ATOM 1500 C CA . ASP A 1 185 ? -14.115 -7.324 6.543 1.00 95.50 185 ASP A CA 1
ATOM 1501 C C . ASP A 1 185 ? -14.475 -6.198 5.582 1.00 95.50 185 ASP A C 1
ATOM 1503 O O . ASP A 1 185 ? -15.306 -5.352 5.894 1.00 95.50 185 ASP A O 1
ATOM 1507 N N . ASN A 1 186 ? -13.835 -6.157 4.415 1.00 96.94 186 ASN A N 1
ATOM 1508 C CA . ASN A 1 186 ? -14.142 -5.191 3.365 1.00 96.94 186 ASN A CA 1
ATOM 1509 C C . ASN A 1 186 ? -14.024 -3.714 3.815 1.00 96.94 186 ASN A C 1
ATOM 1511 O O . ASN A 1 186 ? -14.873 -2.874 3.485 1.00 96.94 186 ASN A O 1
ATOM 1515 N N . LEU A 1 187 ? -12.979 -3.401 4.590 1.00 96.69 187 LEU A N 1
ATOM 1516 C CA . LEU A 1 187 ? -12.689 -2.051 5.074 1.00 96.69 187 LEU A CA 1
ATOM 1517 C C . LEU A 1 187 ? -11.930 -1.258 4.013 1.00 96.69 187 LEU A C 1
ATOM 1519 O O . LEU A 1 187 ? -10.914 -1.712 3.492 1.00 96.69 187 LEU A O 1
ATOM 1523 N N . THR A 1 188 ? -12.385 -0.039 3.743 1.00 97.75 188 THR A N 1
ATOM 1524 C CA . THR A 1 188 ? -11.698 0.898 2.850 1.00 97.75 188 THR A CA 1
ATOM 1525 C C . THR A 1 188 ? -11.201 2.108 3.620 1.00 97.75 188 THR A C 1
ATOM 1527 O O . THR A 1 188 ? -11.898 2.599 4.509 1.00 97.75 188 THR A O 1
ATOM 1530 N N . ALA A 1 189 ? -10.043 2.630 3.243 1.00 97.50 189 ALA A N 1
ATOM 1531 C CA . ALA A 1 189 ? -9.505 3.871 3.768 1.00 97.50 189 ALA A CA 1
ATOM 1532 C C . ALA A 1 189 ? -8.955 4.732 2.630 1.00 97.50 189 ALA A C 1
ATOM 1534 O O . ALA A 1 189 ? -8.344 4.218 1.698 1.00 97.50 189 ALA A O 1
ATOM 1535 N N . HIS A 1 190 ? -9.143 6.040 2.740 1.00 98.00 190 HIS A N 1
ATOM 1536 C CA . HIS A 1 190 ? -8.526 7.031 1.874 1.00 98.00 190 HIS A CA 1
AT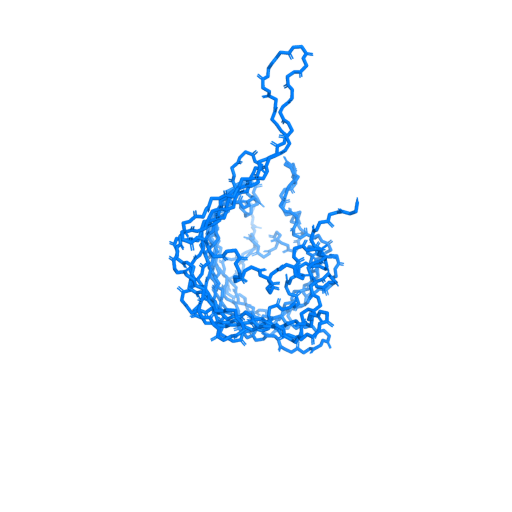OM 1537 C C . HIS A 1 190 ? -7.526 7.847 2.687 1.00 98.00 190 HIS A C 1
ATOM 1539 O O . HIS A 1 190 ? -7.851 8.321 3.778 1.00 98.00 190 HIS A O 1
ATOM 1545 N N . VAL A 1 191 ? -6.318 8.008 2.163 1.00 96.44 191 VAL A N 1
ATOM 1546 C CA . VAL A 1 191 ? -5.234 8.753 2.797 1.00 96.44 191 VAL A CA 1
ATOM 1547 C C . VAL A 1 191 ? -4.855 9.914 1.899 1.00 96.44 191 VAL A C 1
ATOM 1549 O O . VAL A 1 191 ? -4.622 9.727 0.709 1.00 96.44 191 VAL A O 1
ATOM 1552 N N . THR A 1 192 ? -4.758 11.112 2.459 1.00 96.00 192 THR A N 1
ATOM 1553 C CA . THR A 1 192 ? -4.293 12.303 1.740 1.00 96.00 192 THR A CA 1
ATOM 1554 C C . THR A 1 192 ? -3.234 13.014 2.546 1.00 96.00 192 THR A C 1
ATOM 1556 O O . THR A 1 192 ? -3.383 13.170 3.760 1.00 96.00 192 THR A O 1
ATOM 1559 N N . GLN A 1 193 ? -2.213 13.504 1.855 1.00 91.25 193 GLN A N 1
ATOM 1560 C CA . GLN A 1 193 ? -1.248 14.427 2.420 1.00 91.25 193 GLN A CA 1
ATOM 1561 C C . GLN A 1 193 ? -1.497 15.820 1.835 1.00 91.25 193 GLN A C 1
ATOM 1563 O O . GLN A 1 193 ? -1.481 15.996 0.619 1.00 91.25 193 GLN A O 1
ATOM 1568 N N . ASP A 1 194 ? -1.742 16.812 2.692 1.00 82.62 194 ASP A N 1
ATOM 1569 C CA . ASP A 1 194 ? -1.939 18.208 2.281 1.00 82.62 194 ASP A CA 1
ATOM 1570 C C . ASP A 1 194 ? -1.176 19.153 3.209 1.00 82.62 194 ASP A C 1
ATOM 1572 O O . ASP A 1 194 ? -1.306 19.076 4.430 1.00 82.62 194 ASP A O 1
ATOM 1576 N N . LYS A 1 195 ? -0.375 20.056 2.628 1.00 82.06 195 LYS A N 1
ATOM 1577 C CA . LYS A 1 195 ? 0.427 21.068 3.352 1.00 82.06 195 LYS A CA 1
ATOM 1578 C C . LYS A 1 195 ? 1.223 20.493 4.533 1.00 82.06 195 LYS A C 1
ATOM 1580 O O . LYS A 1 195 ? 1.289 21.087 5.606 1.00 82.06 195 LYS A O 1
ATOM 1585 N N . GLY A 1 196 ? 1.797 19.308 4.338 1.00 82.12 196 GLY A N 1
ATOM 1586 C CA . GLY A 1 196 ? 2.546 18.582 5.363 1.00 82.12 196 GLY A CA 1
ATOM 1587 C C . GLY A 1 196 ? 1.682 17.830 6.379 1.00 82.12 196 GLY A C 1
ATOM 1588 O O . GLY A 1 196 ? 2.221 16.989 7.083 1.00 82.12 196 GLY A O 1
ATOM 1589 N N . GLY A 1 197 ? 0.371 18.068 6.434 1.00 88.75 197 GLY A N 1
ATOM 1590 C CA . GLY A 1 197 ? -0.573 17.306 7.247 1.00 88.75 197 GLY A CA 1
ATOM 1591 C C . GLY A 1 197 ? -1.023 16.010 6.588 1.00 88.75 197 GLY A C 1
ATOM 1592 O O . GLY A 1 197 ? -0.900 15.827 5.377 1.00 88.75 197 GLY A O 1
ATOM 1593 N N . TRP A 1 198 ? -1.573 15.120 7.406 1.00 92.94 198 TRP A N 1
ATOM 1594 C CA . TRP A 1 198 ? -2.074 13.812 7.001 1.00 92.94 198 TRP A CA 1
ATOM 1595 C C . TRP A 1 198 ? -3.543 13.686 7.366 1.00 92.94 198 TRP A C 1
ATOM 1597 O O . TRP A 1 198 ? -3.932 14.038 8.476 1.00 92.94 198 TRP A O 1
ATOM 1607 N N . GLN A 1 199 ? -4.353 13.135 6.469 1.00 95.00 199 GLN A N 1
ATOM 1608 C CA . GLN A 1 199 ? -5.738 12.778 6.751 1.00 95.00 199 GLN A CA 1
ATOM 1609 C C . GLN A 1 199 ? -6.004 11.339 6.319 1.00 95.00 199 GLN A C 1
ATOM 1611 O O . GLN A 1 199 ? -5.684 10.955 5.200 1.00 95.00 199 GLN A O 1
ATOM 1616 N N . PHE A 1 200 ? -6.641 10.579 7.202 1.00 95.31 200 PHE A N 1
ATOM 1617 C CA . PHE A 1 200 ? -7.099 9.213 7.000 1.00 95.31 200 PHE A CA 1
ATOM 1618 C C . PHE A 1 200 ? -8.616 9.195 7.151 1.00 95.31 200 PHE A C 1
ATOM 1620 O O . PHE A 1 200 ? -9.136 9.568 8.203 1.00 95.31 200 PHE A O 1
ATOM 1627 N N . ALA A 1 201 ? -9.333 8.771 6.118 1.00 96.88 201 ALA A N 1
ATOM 1628 C CA . ALA A 1 201 ? -10.786 8.691 6.103 1.00 96.88 201 ALA A CA 1
ATOM 1629 C C . ALA A 1 201 ? -11.236 7.249 5.859 1.00 96.88 201 ALA A C 1
ATOM 1631 O O . ALA A 1 201 ? -10.952 6.667 4.817 1.00 96.88 201 ALA A O 1
ATOM 1632 N N . ILE A 1 202 ? -11.968 6.688 6.815 1.00 97.19 202 ILE A N 1
ATOM 1633 C CA . ILE A 1 202 ? -12.601 5.371 6.757 1.00 97.19 202 ILE A CA 1
ATOM 1634 C C . ILE A 1 202 ? -14.108 5.630 6.712 1.00 97.19 202 ILE A C 1
ATOM 1636 O O . ILE A 1 202 ? -14.680 5.991 7.739 1.00 97.19 202 ILE A O 1
ATOM 1640 N N . PRO A 1 203 ? -14.775 5.518 5.554 1.00 96.25 203 PRO A N 1
ATOM 1641 C CA . PRO A 1 203 ? -16.196 5.847 5.440 1.00 96.25 203 PRO A CA 1
ATOM 1642 C C . PRO A 1 203 ? -17.115 4.852 6.167 1.00 96.25 203 PRO A C 1
ATOM 1644 O O . PRO A 1 203 ? -18.241 5.210 6.502 1.00 96.25 203 PRO A O 1
ATOM 1647 N N . ASP A 1 204 ? -16.646 3.624 6.399 1.00 95.81 204 ASP A N 1
ATOM 1648 C CA . ASP A 1 204 ? -17.413 2.549 7.029 1.00 95.81 204 ASP A CA 1
ATOM 1649 C C . ASP A 1 204 ? -16.488 1.628 7.840 1.00 95.81 204 ASP A C 1
ATOM 1651 O O . ASP A 1 204 ? -15.711 0.843 7.289 1.00 95.81 204 ASP A O 1
ATOM 1655 N N . THR A 1 205 ? -16.550 1.751 9.165 1.00 90.50 205 THR A N 1
ATOM 1656 C CA . THR A 1 205 ? -15.811 0.949 10.145 1.00 90.50 205 THR A CA 1
ATOM 1657 C C . THR A 1 205 ? -16.347 -0.482 10.165 1.00 90.50 205 THR A C 1
ATOM 1659 O O . THR A 1 205 ? -17.161 -0.868 10.999 1.00 90.50 205 THR A O 1
ATOM 1662 N N . ARG A 1 206 ? -15.889 -1.293 9.210 1.00 94.56 206 ARG A N 1
ATOM 1663 C CA . ARG A 1 206 ? -16.195 -2.727 9.096 1.00 94.56 206 ARG A CA 1
ATOM 1664 C C . ARG A 1 206 ? -15.168 -3.574 9.834 1.00 94.56 206 ARG A C 1
ATOM 1666 O O . ARG A 1 206 ? -14.410 -4.345 9.244 1.00 94.56 206 ARG A O 1
ATOM 1673 N N . ILE A 1 207 ? -15.109 -3.357 11.139 1.00 93.94 207 ILE A N 1
ATOM 1674 C CA . ILE A 1 207 ? -14.153 -4.016 12.022 1.00 93.94 207 ILE A CA 1
ATOM 1675 C C . ILE A 1 207 ? -14.882 -4.764 13.128 1.00 93.94 207 ILE A C 1
ATOM 1677 O O . ILE A 1 207 ? -15.978 -4.378 13.534 1.00 93.94 207 ILE A O 1
ATOM 1681 N N . SER A 1 208 ? -14.255 -5.814 13.640 1.00 93.00 208 SER A N 1
ATOM 1682 C CA . SER A 1 208 ? -14.676 -6.464 14.878 1.00 93.00 208 SER A CA 1
ATOM 1683 C C . SER A 1 208 ? -13.505 -6.518 15.846 1.00 93.00 208 SER A C 1
ATOM 1685 O O . SER A 1 208 ? -12.380 -6.810 15.439 1.00 93.00 208 SER A O 1
ATOM 1687 N N . MET A 1 209 ? -13.785 -6.246 17.116 1.00 90.44 209 MET A N 1
ATOM 1688 C CA . MET A 1 209 ? -12.836 -6.353 18.219 1.00 90.44 209 MET A CA 1
ATOM 1689 C C . MET A 1 209 ? -13.247 -7.525 19.103 1.00 90.44 209 MET A C 1
ATOM 1691 O O . MET A 1 209 ? -14.397 -7.589 19.528 1.00 90.44 209 MET A O 1
ATOM 1695 N N . ASP A 1 210 ? -12.338 -8.457 19.372 1.00 90.38 210 ASP A N 1
ATOM 1696 C CA . ASP A 1 210 ? -12.566 -9.617 20.241 1.00 90.38 210 ASP A CA 1
ATOM 1697 C C . ASP A 1 210 ? -13.846 -10.392 19.866 1.00 90.38 210 ASP A C 1
ATOM 1699 O O . ASP A 1 210 ? -14.676 -10.737 20.710 1.00 90.38 210 ASP A O 1
ATOM 1703 N N . ASN A 1 211 ? -14.024 -10.624 18.558 1.00 89.56 211 ASN A N 1
ATOM 1704 C CA . ASN A 1 211 ? -15.202 -11.248 17.933 1.00 89.56 211 ASN A CA 1
ATOM 1705 C C . ASN A 1 211 ? -16.531 -10.492 18.115 1.00 89.56 211 ASN A C 1
ATOM 1707 O O . ASN A 1 211 ? -17.597 -11.030 17.812 1.00 89.56 211 ASN A O 1
ATOM 1711 N N . LYS A 1 212 ? -16.491 -9.239 18.571 1.00 90.94 212 LYS A N 1
ATOM 1712 C CA . LYS A 1 212 ? -17.655 -8.355 18.660 1.00 90.94 212 LYS A CA 1
ATOM 1713 C C . LYS A 1 212 ? -17.585 -7.302 17.552 1.00 90.94 212 LYS A C 1
ATOM 1715 O O . LYS A 1 212 ? -16.607 -6.553 17.500 1.00 90.94 212 LYS A O 1
ATOM 1720 N N . PRO A 1 213 ? -18.593 -7.223 16.666 1.00 90.50 213 PRO A N 1
ATOM 1721 C CA . PRO A 1 213 ? -18.647 -6.178 15.652 1.00 90.50 213 PRO A CA 1
ATOM 1722 C C . PRO A 1 213 ? -18.611 -4.790 16.290 1.00 90.50 213 PRO A C 1
ATOM 1724 O O . PRO A 1 213 ? -19.378 -4.506 17.210 1.00 90.50 213 PRO A O 1
ATOM 1727 N N . TRP A 1 214 ? -17.742 -3.920 15.783 1.00 89.38 214 TRP A N 1
ATOM 1728 C CA . TRP A 1 214 ? -17.773 -2.504 16.128 1.00 89.38 214 TRP A CA 1
ATOM 1729 C C . TRP A 1 214 ? -18.962 -1.851 15.406 1.00 89.38 214 TRP A C 1
ATOM 1731 O O . TRP A 1 214 ? -19.269 -2.226 14.268 1.00 89.38 214 TRP A O 1
ATOM 1741 N N . PRO A 1 215 ? -19.643 -0.865 16.013 1.00 89.75 215 PRO A N 1
ATOM 1742 C CA . PRO A 1 215 ? -20.604 -0.039 15.294 1.00 89.75 215 PRO A CA 1
ATOM 1743 C C . PRO A 1 215 ? -20.096 0.464 13.934 1.00 89.75 215 PRO A C 1
ATOM 1745 O O . PRO A 1 215 ? -19.010 1.031 13.801 1.00 89.75 215 PRO A O 1
ATOM 1748 N N . ARG A 1 216 ? -20.921 0.318 12.903 1.00 92.50 216 ARG A N 1
ATOM 1749 C CA . ARG A 1 216 ? -20.599 0.875 11.590 1.00 92.50 216 ARG A CA 1
ATOM 1750 C C . ARG A 1 216 ? -20.775 2.389 11.606 1.00 92.50 216 ARG A C 1
ATOM 1752 O O . ARG A 1 216 ? -21.823 2.906 12.007 1.00 92.50 216 ARG A O 1
ATOM 1759 N N . GLY A 1 217 ? -19.748 3.088 11.151 1.00 93.44 217 GLY A N 1
ATOM 1760 C CA . GLY A 1 217 ? -19.690 4.538 11.085 1.00 93.44 217 GLY A CA 1
ATOM 1761 C C . GLY A 1 217 ? -18.493 5.012 10.272 1.00 93.44 217 GLY A C 1
ATOM 1762 O O . GLY A 1 217 ? -17.661 4.224 9.834 1.00 93.44 217 GLY A O 1
ATOM 1763 N N . ALA A 1 218 ? -18.412 6.318 10.062 1.00 94.94 218 ALA A N 1
ATOM 1764 C CA . ALA A 1 218 ? -17.267 6.945 9.435 1.00 94.94 218 ALA A CA 1
ATOM 1765 C C . ALA A 1 218 ? -16.270 7.359 10.518 1.00 94.94 218 ALA A C 1
ATOM 1767 O O . ALA A 1 218 ? -16.666 7.950 11.523 1.00 94.94 218 ALA A O 1
ATOM 1768 N N . LEU A 1 219 ? -14.985 7.103 10.294 1.00 93.56 219 LEU A N 1
ATOM 1769 C CA . LEU A 1 219 ? -13.881 7.585 11.113 1.00 93.56 219 LEU A CA 1
ATOM 1770 C C . LEU A 1 219 ? -12.961 8.446 10.247 1.00 93.56 219 LEU A C 1
ATOM 1772 O O . LEU A 1 219 ? -12.564 8.058 9.154 1.00 93.56 219 LEU A O 1
ATOM 1776 N N . THR A 1 220 ? -12.614 9.632 10.724 1.00 94.50 220 THR A N 1
ATOM 1777 C CA . THR A 1 220 ? -11.621 10.502 10.099 1.00 94.50 220 THR A CA 1
ATOM 1778 C C . THR A 1 220 ? -10.606 10.930 11.142 1.00 94.50 220 THR A C 1
ATOM 1780 O O . THR A 1 220 ? -10.975 11.484 12.178 1.00 94.50 220 THR A O 1
ATOM 1783 N N . LEU A 1 221 ? -9.336 10.679 10.851 1.00 93.12 221 LEU A N 1
ATOM 1784 C CA . LEU A 1 221 ? -8.191 11.122 11.634 1.00 93.12 221 LEU A CA 1
ATOM 1785 C C . LEU A 1 221 ? -7.424 12.123 10.781 1.00 93.12 221 LEU A C 1
ATOM 1787 O O . LEU A 1 221 ? -7.079 11.808 9.647 1.00 93.12 221 LEU A O 1
ATOM 1791 N N . ALA A 1 222 ? -7.166 13.318 11.296 1.00 93.19 222 ALA A N 1
ATOM 1792 C CA . ALA A 1 222 ? -6.342 14.301 10.610 1.00 93.19 222 ALA A CA 1
ATOM 1793 C C . ALA A 1 222 ? -5.287 14.853 11.562 1.00 93.19 222 ALA A C 1
ATOM 1795 O O . ALA A 1 222 ? -5.629 15.400 12.606 1.00 93.19 222 ALA A O 1
ATOM 1796 N N . TRP A 1 223 ? -4.019 14.718 11.196 1.00 90.81 223 TRP A N 1
ATOM 1797 C CA . TRP A 1 223 ? -2.919 15.402 11.856 1.00 90.81 223 TRP A CA 1
ATOM 1798 C C . TRP A 1 223 ? -2.526 16.623 11.035 1.00 90.81 223 TRP A C 1
ATOM 1800 O O . TRP A 1 223 ? -2.293 16.533 9.827 1.00 90.81 223 TRP A O 1
ATOM 1810 N N . MET A 1 224 ? -2.461 17.769 11.697 1.00 88.50 224 MET A N 1
ATOM 1811 C CA . MET A 1 224 ? -2.087 19.037 11.098 1.00 88.50 224 MET A CA 1
ATOM 1812 C C . MET A 1 224 ? -0.797 19.520 11.759 1.00 88.50 224 MET A C 1
ATOM 1814 O O . MET A 1 224 ? -0.782 19.641 12.984 1.00 88.50 224 MET A O 1
ATOM 1818 N N . PRO A 1 225 ? 0.269 19.798 10.991 1.00 87.00 225 PRO A N 1
ATOM 1819 C CA . PRO A 1 225 ? 1.494 20.351 11.548 1.00 87.00 225 PRO A CA 1
ATOM 1820 C C . PRO A 1 225 ? 1.259 21.769 12.070 1.00 87.00 225 PRO A C 1
ATOM 1822 O O . PRO A 1 225 ? 0.259 22.409 11.729 1.00 87.00 225 PRO A O 1
ATOM 1825 N N . GLU A 1 226 ? 2.220 22.272 12.848 1.00 83.69 226 GLU A N 1
ATOM 1826 C CA . GLU A 1 226 ? 2.257 23.675 13.258 1.00 83.69 226 GLU A CA 1
ATOM 1827 C C . GLU A 1 226 ? 2.090 24.596 12.036 1.00 83.69 226 GLU A C 1
ATOM 1829 O O . GLU A 1 226 ? 2.751 24.421 11.009 1.00 83.69 226 GLU A O 1
ATOM 1834 N N . GLN A 1 227 ? 1.195 25.579 12.145 1.00 78.81 227 GLN A N 1
ATOM 1835 C CA . GLN A 1 227 ? 0.925 26.548 11.085 1.00 78.81 227 GLN A CA 1
ATOM 1836 C C . GLN A 1 227 ? 1.314 27.953 11.535 1.00 78.81 227 GLN A C 1
ATOM 1838 O O . GLN A 1 227 ? 0.949 28.394 12.629 1.00 78.81 227 GLN A O 1
ATOM 1843 N N . ASP A 1 228 ? 2.001 28.682 10.655 1.00 76.75 228 ASP A N 1
ATOM 1844 C CA . ASP A 1 228 ? 2.146 30.128 10.791 1.00 76.75 228 ASP A CA 1
ATOM 1845 C C . ASP A 1 228 ? 0.796 30.778 10.468 1.00 76.75 228 ASP A C 1
ATOM 1847 O O . ASP A 1 228 ? 0.259 30.634 9.366 1.00 76.75 228 ASP A O 1
ATOM 1851 N N . VAL A 1 229 ? 0.210 31.439 11.461 1.00 77.12 229 VAL A N 1
ATOM 1852 C CA . VAL A 1 229 ? -1.103 32.086 11.350 1.00 77.12 229 VAL A CA 1
ATOM 1853 C C . VAL A 1 229 ? -0.994 33.607 11.222 1.00 77.12 229 VAL A C 1
ATOM 1855 O O . VAL A 1 229 ? -2.018 34.289 11.192 1.00 77.12 229 VAL A O 1
ATOM 1858 N N . GLY A 1 230 ? 0.224 34.145 11.094 1.00 62.59 230 GLY A N 1
ATOM 1859 C CA . GLY A 1 230 ? 0.484 35.577 10.982 1.00 62.59 230 GLY A CA 1
ATOM 1860 C C . GLY A 1 230 ? 0.296 36.341 12.302 1.00 62.59 230 GLY A C 1
ATOM 1861 O O . GLY A 1 230 ? -0.587 36.063 13.111 1.00 62.59 230 GLY A O 1
ATOM 1862 N N . GLY A 1 231 ? 1.148 37.346 12.529 1.00 65.88 231 GLY A N 1
ATOM 1863 C CA . GLY A 1 231 ? 1.159 38.180 13.741 1.00 65.88 231 GLY A CA 1
ATOM 1864 C C . GLY A 1 231 ? 2.446 38.032 14.558 1.00 65.88 231 GLY A C 1
ATOM 1865 O O . GLY A 1 231 ? 3.208 37.091 14.366 1.00 65.88 231 GLY A O 1
ATOM 1866 N N . ARG A 1 232 ? 2.708 38.970 15.485 1.00 61.03 232 ARG A N 1
ATOM 1867 C CA . ARG A 1 232 ? 3.994 39.073 16.217 1.00 61.03 232 ARG A CA 1
ATOM 1868 C C . ARG A 1 232 ? 4.408 37.803 16.990 1.00 61.03 232 ARG A C 1
ATOM 1870 O O . ARG A 1 232 ? 5.594 37.666 17.240 1.00 61.03 232 ARG A O 1
ATOM 1877 N N . ASN A 1 233 ? 3.466 36.904 17.308 1.00 62.66 233 ASN A N 1
ATOM 1878 C CA . ASN A 1 233 ? 3.669 35.593 17.954 1.00 62.66 233 ASN A CA 1
ATOM 1879 C C . ASN A 1 233 ? 2.771 34.486 17.328 1.00 62.66 233 ASN A C 1
ATOM 1881 O O . ASN A 1 233 ? 2.329 33.574 18.023 1.00 62.66 233 ASN A O 1
ATOM 1885 N N . GLY A 1 234 ? 2.396 34.603 16.049 1.00 61.19 234 GLY A N 1
ATOM 1886 C CA . GLY A 1 234 ? 1.323 33.807 15.435 1.00 61.19 234 GLY A CA 1
ATOM 1887 C C . GLY A 1 234 ? 1.719 32.390 15.015 1.00 61.19 234 GLY A C 1
ATOM 1888 O O . GLY A 1 234 ? 1.796 32.119 13.824 1.00 61.19 234 GLY A O 1
ATOM 1889 N N . LYS A 1 235 ? 1.915 31.472 15.965 1.00 72.50 235 LYS A N 1
ATOM 1890 C CA . LYS A 1 235 ? 2.043 30.032 15.682 1.00 72.50 235 LYS A CA 1
ATOM 1891 C C . LYS A 1 235 ? 0.854 29.273 16.258 1.00 72.50 235 LYS A C 1
ATOM 1893 O O . LYS A 1 235 ? 0.553 29.401 17.444 1.00 72.50 235 LYS A O 1
ATOM 1898 N N . ARG A 1 236 ? 0.168 28.490 15.426 1.00 75.31 236 ARG A N 1
ATOM 1899 C CA . ARG A 1 236 ? -0.797 27.483 15.880 1.00 75.31 236 ARG A CA 1
ATOM 1900 C C . ARG A 1 236 ? -0.061 26.154 15.966 1.00 75.31 236 ARG A C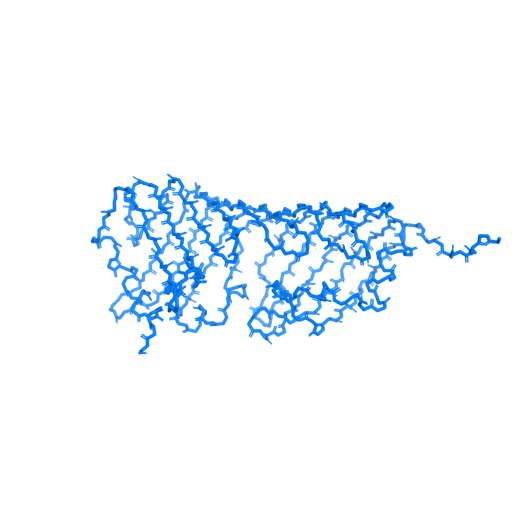 1
ATOM 1902 O O . ARG A 1 236 ? 0.413 25.697 14.934 1.00 75.31 236 ARG A O 1
ATOM 1909 N N . SER A 1 237 ? 0.005 25.569 17.162 1.00 80.88 237 SER A N 1
ATOM 1910 C CA . SER A 1 237 ? 0.601 24.250 17.413 1.00 80.88 237 SER A CA 1
ATOM 1911 C C . SER A 1 237 ? -0.003 23.157 16.533 1.00 80.88 237 SER A C 1
ATOM 1913 O O . SER A 1 237 ? -1.070 23.333 15.939 1.00 80.88 237 SER A O 1
ATOM 1915 N N . ASP A 1 238 ? 0.690 22.028 16.464 1.00 83.50 238 ASP A N 1
ATOM 1916 C CA . ASP A 1 238 ? 0.182 20.827 15.826 1.00 83.50 238 ASP A CA 1
ATOM 1917 C C . ASP A 1 238 ? -1.156 20.379 16.439 1.00 83.50 238 ASP A C 1
ATOM 1919 O O . ASP A 1 238 ? -1.434 20.561 17.625 1.00 83.50 238 ASP A O 1
ATOM 1923 N N . GLU A 1 239 ? -2.033 19.838 15.595 1.00 86.81 239 GLU A N 1
ATOM 1924 C CA . GLU A 1 239 ? -3.401 19.487 15.973 1.00 86.81 239 GLU A CA 1
ATOM 1925 C C . GLU A 1 239 ? -3.754 18.092 15.455 1.00 86.81 239 GLU A C 1
ATOM 1927 O O . GLU A 1 239 ? -3.686 17.824 14.254 1.00 86.81 239 GLU A O 1
ATOM 1932 N N . LEU A 1 240 ? -4.190 17.209 16.358 1.00 88.50 240 LEU A N 1
ATOM 1933 C CA . LEU A 1 240 ? -4.825 15.942 16.005 1.00 88.50 240 LEU A CA 1
ATOM 1934 C C . LEU A 1 240 ? -6.346 16.096 16.077 1.00 88.50 240 LEU A C 1
ATOM 1936 O O . LEU A 1 240 ? -6.916 16.333 17.142 1.00 88.50 240 LEU A O 1
ATOM 1940 N N . ARG A 1 241 ? -7.017 15.919 14.941 1.00 90.75 241 ARG A N 1
ATOM 1941 C CA . ARG A 1 241 ? -8.475 15.950 14.817 1.00 90.75 241 ARG A CA 1
ATOM 1942 C C . ARG A 1 241 ? -9.013 14.548 14.608 1.00 90.75 241 ARG A C 1
ATOM 1944 O O . ARG A 1 241 ? -8.609 13.851 13.681 1.00 90.75 241 ARG A O 1
ATOM 1951 N N . ILE A 1 242 ? -9.984 14.176 15.431 1.00 90.19 242 ILE A N 1
ATOM 1952 C CA . ILE A 1 242 ? -10.707 12.912 15.320 1.00 90.19 242 ILE A CA 1
ATOM 1953 C C . ILE A 1 242 ? -12.183 13.232 15.108 1.00 90.19 242 ILE A C 1
ATOM 1955 O O . ILE A 1 242 ? -12.792 13.960 15.891 1.00 90.19 242 ILE A O 1
ATOM 1959 N N . ARG A 1 243 ? -12.769 12.688 14.044 1.00 92.19 243 ARG A N 1
ATOM 1960 C CA . ARG A 1 243 ? -14.210 12.729 13.787 1.00 92.19 243 ARG A CA 1
ATOM 1961 C C . ARG A 1 243 ? -14.703 11.306 13.621 1.00 92.19 243 ARG A C 1
ATOM 1963 O O . ARG A 1 243 ? -14.185 10.581 12.783 1.00 92.19 243 ARG A O 1
ATOM 1970 N N . 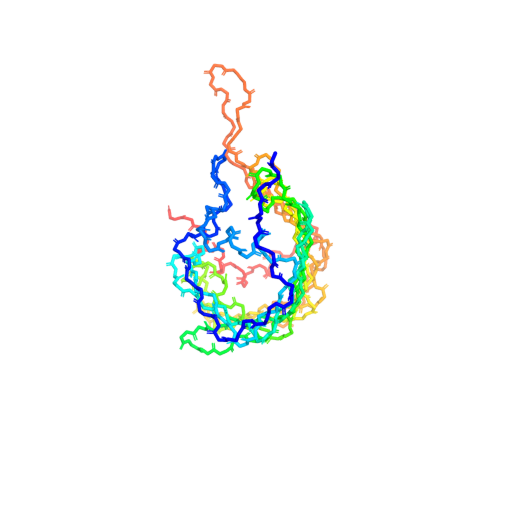ALA A 1 244 ? -15.717 10.930 14.383 1.00 91.25 244 ALA A N 1
ATOM 1971 C CA . ALA A 1 244 ? -16.339 9.621 14.285 1.00 91.25 244 ALA A CA 1
ATOM 1972 C C . ALA A 1 244 ? -17.862 9.765 14.247 1.00 91.25 244 ALA A C 1
ATOM 1974 O O . ALA A 1 244 ? -18.414 10.642 14.915 1.00 91.25 244 ALA A O 1
ATOM 1975 N N . SER A 1 245 ? -18.543 8.905 13.494 1.00 90.88 245 SER A N 1
ATOM 1976 C CA . SER A 1 245 ? -19.973 8.653 13.674 1.00 90.88 245 SER A CA 1
ATOM 1977 C C . SER A 1 245 ? -20.177 7.300 14.348 1.00 90.88 245 SER A C 1
ATOM 1979 O O . SER A 1 245 ? -19.391 6.378 14.147 1.00 90.88 245 SER A O 1
ATOM 1981 N N . ASN A 1 246 ? -21.223 7.194 15.173 1.00 84.25 246 ASN A N 1
ATOM 1982 C CA . ASN A 1 246 ? -21.578 5.969 15.898 1.00 84.25 246 ASN A CA 1
ATOM 1983 C C . ASN A 1 246 ? -20.426 5.383 16.737 1.00 84.25 246 ASN A C 1
ATOM 1985 O O . ASN A 1 246 ? -20.238 4.173 16.780 1.00 84.25 246 ASN A O 1
ATOM 1989 N N . LEU A 1 247 ? -19.638 6.234 17.398 1.00 77.81 247 LEU A N 1
ATOM 1990 C CA . LEU A 1 247 ? -18.520 5.769 18.214 1.00 77.81 247 LEU A CA 1
ATOM 1991 C C . LEU A 1 247 ? -19.026 5.082 19.490 1.00 77.81 247 LEU A C 1
ATOM 1993 O O . LEU A 1 247 ? -19.682 5.717 20.313 1.00 77.81 247 LEU A O 1
ATOM 1997 N N . ASP A 1 248 ? -18.663 3.814 19.674 1.00 74.88 248 ASP A N 1
ATOM 1998 C CA . ASP A 1 248 ? -18.824 3.115 20.947 1.00 74.88 248 ASP A CA 1
ATOM 1999 C C . ASP A 1 248 ? -17.493 3.119 21.706 1.00 74.88 248 ASP A C 1
ATOM 2001 O O . ASP A 1 248 ? -16.534 2.436 21.345 1.00 74.88 248 ASP A O 1
ATOM 2005 N N . LEU A 1 249 ? -17.441 3.927 22.766 1.00 72.06 249 LEU A N 1
ATOM 2006 C CA . LEU A 1 249 ? -16.265 4.068 23.624 1.00 72.06 249 LEU A CA 1
ATOM 2007 C C . LEU A 1 249 ? -16.002 2.819 24.478 1.00 72.06 249 LEU A C 1
ATOM 2009 O O . LEU A 1 249 ? -14.883 2.649 24.953 1.00 72.06 249 LEU A O 1
ATOM 2013 N N . THR A 1 250 ? -16.987 1.936 24.660 1.00 67.69 250 THR A N 1
ATOM 2014 C CA . THR A 1 250 ? -16.789 0.675 25.391 1.00 67.69 250 THR A CA 1
ATOM 2015 C C . THR A 1 250 ? -16.039 -0.351 24.540 1.00 67.69 250 THR A C 1
ATOM 2017 O O . THR A 1 250 ? -15.178 -1.064 25.046 1.00 67.69 250 THR A O 1
ATOM 2020 N N . ALA A 1 251 ? -16.253 -0.344 23.219 1.00 62.78 251 ALA A N 1
ATOM 2021 C CA . ALA A 1 251 ? -15.493 -1.154 22.264 1.00 62.78 251 ALA A CA 1
ATOM 2022 C C . ALA A 1 251 ? -14.026 -0.697 22.105 1.00 62.78 251 ALA A C 1
ATOM 2024 O O . ALA A 1 251 ? -13.173 -1.472 21.668 1.00 62.78 251 ALA A O 1
ATOM 2025 N N . ILE A 1 252 ? -13.707 0.542 22.502 1.00 64.62 252 ILE A N 1
ATOM 2026 C CA . ILE A 1 252 ? -12.339 1.088 22.511 1.00 64.62 252 ILE A CA 1
ATOM 2027 C C . ILE A 1 252 ? -11.495 0.503 23.652 1.00 64.62 252 ILE A C 1
ATOM 2029 O O . ILE A 1 252 ? -10.279 0.644 23.617 1.00 64.62 252 ILE A O 1
ATOM 2033 N N . GLU A 1 253 ? -12.068 -0.198 24.634 1.00 64.50 253 GLU A N 1
ATOM 2034 C CA . GLU A 1 253 ? -11.297 -0.750 25.757 1.00 64.50 253 GLU A CA 1
ATOM 2035 C C . GLU A 1 253 ? -10.184 -1.715 25.300 1.00 64.50 253 GLU A C 1
ATOM 2037 O O . GLU A 1 253 ? -9.067 -1.637 25.809 1.00 64.50 253 GLU A O 1
ATOM 2042 N N . GLY A 1 254 ? -10.419 -2.509 24.246 1.00 60.50 254 GLY A N 1
ATOM 2043 C CA . GLY A 1 254 ? -9.372 -3.320 23.604 1.00 60.50 254 GLY A CA 1
ATOM 2044 C C . GLY A 1 254 ? -8.300 -2.483 22.890 1.00 60.50 254 GLY A C 1
ATOM 2045 O O . GLY A 1 254 ? -7.116 -2.808 22.932 1.00 60.50 254 GLY A O 1
ATOM 2046 N N . LEU A 1 255 ? -8.674 -1.341 22.297 1.00 64.25 255 LEU A N 1
ATOM 2047 C CA . LEU A 1 255 ? -7.713 -0.375 21.747 1.00 64.25 255 LEU A CA 1
ATOM 2048 C C . LEU A 1 255 ? -7.040 0.474 22.828 1.00 64.25 255 LEU A C 1
ATOM 2050 O O . LEU A 1 255 ? -6.019 1.092 22.547 1.00 64.25 255 LEU A O 1
ATOM 2054 N N . ARG A 1 256 ? -7.559 0.526 24.058 1.00 67.38 256 ARG A N 1
ATOM 2055 C CA . ARG A 1 256 ? -6.978 1.321 25.146 1.00 67.38 256 ARG A CA 1
ATOM 2056 C C . ARG A 1 256 ? -5.593 0.805 25.510 1.00 67.38 256 ARG A C 1
ATOM 2058 O O . ARG A 1 256 ? -4.697 1.615 25.730 1.00 67.38 256 ARG A O 1
ATOM 2065 N N . SER A 1 257 ? -5.395 -0.516 25.489 1.00 63.03 257 SER A N 1
ATOM 2066 C CA . SER A 1 257 ? -4.069 -1.114 25.676 1.00 63.03 257 SER A CA 1
ATOM 2067 C C . SER A 1 257 ? -3.093 -0.712 24.569 1.00 63.03 257 SER A C 1
ATOM 2069 O O . SER A 1 257 ? -1.891 -0.685 24.803 1.00 63.03 257 SER A O 1
ATOM 2071 N N . MET A 1 258 ? -3.593 -0.416 23.363 1.00 62.50 258 MET A N 1
ATOM 2072 C CA . MET A 1 258 ? -2.781 0.139 22.282 1.00 62.50 258 MET A CA 1
ATOM 2073 C C . MET A 1 258 ? -2.540 1.629 22.515 1.00 62.50 258 MET A C 1
ATOM 2075 O O . MET A 1 258 ? -1.393 2.036 22.597 1.00 62.50 258 MET A O 1
ATOM 2079 N N . ALA A 1 259 ? -3.592 2.430 22.704 1.00 62.19 259 ALA A N 1
ATOM 2080 C CA . ALA A 1 259 ? -3.511 3.877 22.894 1.00 62.19 259 ALA A CA 1
ATOM 2081 C C . ALA A 1 259 ? -2.591 4.279 24.056 1.00 62.19 259 ALA A C 1
ATOM 2083 O O . ALA A 1 259 ? -1.805 5.207 23.905 1.00 62.19 259 ALA A O 1
ATOM 2084 N N . ALA A 1 260 ? -2.615 3.543 25.172 1.00 59.91 260 ALA A N 1
ATOM 2085 C CA . ALA A 1 260 ? -1.708 3.768 26.298 1.00 59.91 260 ALA A CA 1
ATOM 2086 C C . ALA A 1 260 ? -0.224 3.618 25.918 1.00 59.91 260 ALA A C 1
ATOM 2088 O O . ALA A 1 260 ? 0.614 4.308 26.480 1.00 59.91 260 ALA A O 1
ATOM 2089 N N . LYS A 1 261 ? 0.093 2.758 24.942 1.00 59.50 261 LYS A N 1
ATOM 2090 C CA . LYS A 1 261 ? 1.450 2.570 24.408 1.00 59.50 261 LYS A CA 1
ATOM 2091 C C . LYS A 1 261 ? 1.790 3.524 23.254 1.00 59.50 261 LYS A C 1
ATOM 2093 O O . LYS A 1 261 ? 2.935 3.555 22.819 1.00 59.50 261 LYS A O 1
ATOM 2098 N N . LEU A 1 262 ? 0.800 4.250 22.721 1.00 55.31 262 LEU A N 1
ATOM 2099 C CA . LEU A 1 262 ? 0.975 5.253 21.662 1.00 55.31 262 LEU A CA 1
ATOM 2100 C C . LEU A 1 262 ? 1.158 6.674 22.232 1.00 55.31 262 LEU A C 1
ATOM 2102 O O . LEU A 1 262 ? 1.600 7.560 21.504 1.00 55.31 262 LEU A O 1
ATOM 2106 N N . SER A 1 263 ? 0.814 6.900 23.503 1.00 41.41 263 SER A N 1
ATOM 2107 C CA . SER A 1 263 ? 1.030 8.173 24.197 1.00 41.41 263 SER A CA 1
ATOM 2108 C C . SER A 1 263 ? 2.510 8.347 24.564 1.00 41.41 263 SER A C 1
ATOM 2110 O O . SER A 1 263 ? 3.078 7.433 25.162 1.00 41.41 263 SER A O 1
ATOM 2112 N N . PRO A 1 264 ? 3.143 9.493 24.249 1.00 43.28 264 PRO A N 1
ATOM 2113 C CA . PRO A 1 264 ? 4.431 9.849 24.840 1.00 43.28 264 PRO A CA 1
ATOM 2114 C C . PRO A 1 264 ? 4.296 9.960 26.367 1.00 43.28 264 PRO A C 1
ATOM 2116 O O . PRO A 1 264 ? 3.247 10.402 26.845 1.00 43.28 264 PRO A O 1
ATOM 2119 N N . GLU A 1 265 ? 5.335 9.567 27.109 1.00 36.53 265 GLU A N 1
ATOM 2120 C CA . GLU A 1 265 ? 5.476 9.916 28.536 1.00 36.53 265 GLU A CA 1
ATOM 2121 C C . GLU A 1 265 ? 5.653 11.428 28.740 1.00 36.53 265 GLU A C 1
ATOM 2123 O O . GLU A 1 265 ? 6.318 12.073 27.892 1.00 36.53 265 GLU A O 1
#

Radius of gyration: 21.33 Å; chains: 1; bounding box: 48×55×65 Å

InterPro domains:
  IPR011836 YhdP [PTHR38690] (1-264)
  IPR025263 YhdP, central domain [PF13116] (1-264)

Foldseek 3Di:
DPPPQAADEEEEDEAAEAEDADELDFDDQPDFPPCDPVNCCVAPRYQKYKYAQYWYWYQYPQRDIWIKGFRIKIWGHDPFKIKMWGWIWIDDPVGTFFIKTKIWIFTDDPRHRAWGKIKMWTAFGFCLVVDHPLCCVLQVWPGWTFGKIKMWTGHRNHTAKMKIWGQWTKIWGDFPPGIKIKIAHGWMWIWGADPNKIKIKTQWQRMAIPNHGFDTKIKMWIWDAWDQPDDPPRIDHIDIDIDIDSDDVVSCPSVVSVVVSVDDD

pLDDT: mean 80.18, std 16.12, range [34.53, 98.06]

Sequence (265 aa):
LLPRRWQFRDPTFWQLHLMTNTPLRSGDSDRGLETSRISDLFLRQFDHFDLRDSEVSFITLSGQRAELAIPQLTWLNGKDRHRAEGQVNLSSLNGQHGVMQVRMDLRDDNGLLNNGRVWLQADDVDVKPWLGEWLQQNMQLETARFSLEGWMTLTNGTFASGDIWLKQGGAGWKGENHQHQLSVDNLTAHVTQDKGGWQFAIPDTRISMDNKPWPRGALTLAWMPEQDVGGRNGKRSDELRIRASNLDLTAIEGLRSMAAKLSPE